Protein AF-A0A6A1VAS6-F1 (afdb_monomer_lite)

Organism: NCBI:txid262757

Secondary structure (DSSP, 8-state):
--------TT---S----PPTTSHHHHHHHHHH-SS--TT--HHHHHHHHHHHHHHHHTHHHHHHHHHH-TT--SPTTPPPPPHHHHHHHHHHHHHHHHHHHHHHHHHS-TTSPPP--HHHHHH--TTHHHHHHHHHHHHHHHHHHHHHHHHH-HHHHHHT--HHHHHHHHHHHTS-TTTTS-HHHHHHHHHHHHHHHHHHHHHHHHHTT--

Sequence (212 aa):
MLIDREKDLEDGAGSAENAKAGTAGFLIEVENRRAIKVFGKSTLIGLAITFFAGFCFSLFSPAFNLATNDQWHTLKEGVPHLSVYTAFFYFSVSCFVLAIILNITFLYYPVLNLPRSSLKAYLRDWNGRGWALLAGLLCGFGNGLQFMGGEAAGYAAADAVQALPLVSTFWGILLFGEYRKSSRRTYVLLGSMLFMFIVAVAVLMASSGHRK

Foldseek 3Di:
DDDDPPPPPPPPPDDDPQDPPPDPVNVVVVQVPDPFNCPPPDPVVVVVVVVVVVVVVVVVQVVLCCQAVVPVVPDDPPDPRDDLVRSLVVVVVVVVVVVVVVVQCCLQPPPGPDPRHDPVNVVPDPPCVVVVVVVVVVVSVLVSVLSVVCVQLNNVLSVVLPCVVVVVLVCCCPPVVVCVVPDPVVVVVSVVVNVVSVVVNVVSVVVSVPDD

Radius of gyration: 23.28 Å; chains: 1; bounding box: 67×46×57 Å

Structure (mmCIF, N/CA/C/O backbone):
data_AF-A0A6A1VAS6-F1
#
_entry.id   AF-A0A6A1VAS6-F1
#
loop_
_atom_site.group_PDB
_atom_site.id
_atom_site.type_symbol
_atom_site.label_atom_id
_atom_site.label_alt_id
_atom_site.label_comp_id
_atom_site.label_asym_id
_atom_site.label_entity_id
_atom_site.label_seq_id
_atom_site.pdbx_PDB_ins_code
_atom_site.Cartn_x
_atom_site.Cartn_y
_atom_site.Cartn_z
_atom_site.occupancy
_atom_site.B_iso_or_equiv
_atom_site.auth_seq_id
_atom_site.auth_comp_id
_atom_site.auth_asym_id
_atom_site.auth_atom_id
_atom_site.pdbx_PDB_model_num
ATOM 1 N N . MET A 1 1 ? -44.890 -20.415 19.971 1.00 33.19 1 MET A N 1
ATOM 2 C CA . MET A 1 1 ? -44.142 -20.707 18.732 1.00 33.19 1 MET A CA 1
ATOM 3 C C . MET A 1 1 ? -43.312 -19.475 18.424 1.00 33.19 1 MET A C 1
ATOM 5 O O . MET A 1 1 ? -43.874 -18.415 18.194 1.00 33.19 1 MET A O 1
ATOM 9 N N . LEU A 1 2 ? -42.004 -19.602 18.628 1.00 36.44 2 LEU A N 1
ATOM 10 C CA . LEU A 1 2 ? -40.976 -18.588 18.390 1.00 36.44 2 LEU A CA 1
ATOM 11 C C . LEU A 1 2 ? -40.832 -18.336 16.882 1.00 36.44 2 LEU A C 1
ATOM 13 O O . LEU A 1 2 ? -41.025 -19.287 16.131 1.00 36.44 2 LEU A O 1
ATOM 17 N N . ILE A 1 3 ? -40.476 -17.112 16.476 1.00 32.84 3 ILE A N 1
ATOM 18 C CA . ILE A 1 3 ? -39.397 -16.803 15.514 1.00 32.84 3 ILE A CA 1
ATOM 19 C C . ILE A 1 3 ? -39.183 -15.274 15.483 1.00 32.84 3 ILE A C 1
ATOM 21 O O . ILE A 1 3 ? -40.061 -14.493 15.122 1.00 32.84 3 ILE A O 1
ATOM 25 N N . ASP A 1 4 ? -38.004 -14.925 15.991 1.00 33.22 4 ASP A N 1
ATOM 26 C CA . ASP A 1 4 ? -37.117 -13.773 15.808 1.00 33.22 4 ASP A CA 1
ATOM 27 C C . ASP A 1 4 ? -37.630 -12.462 15.190 1.00 33.22 4 ASP A C 1
ATOM 29 O O . ASP A 1 4 ? -37.748 -12.305 13.976 1.00 33.22 4 ASP A O 1
ATOM 33 N N . ARG A 1 5 ? -37.739 -11.439 16.053 1.00 30.83 5 ARG A N 1
ATOM 34 C CA . ARG A 1 5 ? -37.410 -10.059 15.674 1.00 30.83 5 ARG A CA 1
ATOM 35 C C . ARG A 1 5 ? -35.888 -9.933 15.679 1.00 30.83 5 ARG A C 1
ATOM 37 O O . ARG A 1 5 ? -35.285 -9.815 16.745 1.00 30.83 5 ARG A O 1
ATOM 44 N N . GLU A 1 6 ? -35.290 -9.971 14.494 1.00 36.09 6 GLU A N 1
ATOM 45 C CA . GLU A 1 6 ? -33.909 -9.550 14.260 1.00 36.09 6 GLU A CA 1
ATOM 46 C C . GLU A 1 6 ? -33.813 -8.080 14.702 1.00 36.09 6 GLU A C 1
ATOM 48 O O . GLU A 1 6 ? -34.411 -7.182 14.115 1.00 36.09 6 GLU A O 1
ATOM 53 N N . LYS A 1 7 ? -33.197 -7.865 15.865 1.00 31.86 7 LYS A N 1
ATOM 54 C CA . LYS A 1 7 ? -33.021 -6.553 16.477 1.00 31.86 7 LYS A CA 1
ATOM 55 C C . LYS A 1 7 ? -31.880 -5.874 15.727 1.00 31.86 7 LYS A C 1
ATOM 57 O O . LYS A 1 7 ? -30.722 -6.204 15.973 1.00 31.86 7 LYS A O 1
ATOM 62 N N . ASP A 1 8 ? -32.219 -4.971 14.813 1.00 32.78 8 ASP A N 1
ATOM 63 C CA . ASP A 1 8 ? -31.271 -4.062 14.172 1.00 32.78 8 ASP A CA 1
ATOM 64 C C . ASP A 1 8 ? -30.464 -3.336 15.261 1.00 32.78 8 ASP A C 1
ATOM 66 O O . ASP A 1 8 ? -30.993 -2.566 16.063 1.00 32.78 8 ASP A O 1
ATOM 70 N N . LEU A 1 9 ? -29.170 -3.650 15.338 1.00 41.53 9 LEU A N 1
ATOM 71 C CA . LEU A 1 9 ? -28.238 -3.137 16.348 1.00 41.53 9 LEU A CA 1
ATOM 72 C C . LEU A 1 9 ? -27.724 -1.719 16.030 1.00 41.53 9 LEU A C 1
ATOM 74 O O . LEU A 1 9 ? -26.809 -1.249 16.703 1.00 41.53 9 LEU A O 1
ATOM 78 N N . GLU A 1 10 ? -28.297 -1.031 15.038 1.00 35.53 10 GLU A N 1
ATOM 79 C CA . GLU A 1 10 ? -27.855 0.310 14.625 1.00 35.53 10 GLU A CA 1
ATOM 80 C C . GLU A 1 10 ? -28.657 1.473 15.229 1.00 35.53 10 GLU A C 1
ATOM 82 O O . GLU A 1 10 ? -28.187 2.605 15.161 1.00 35.53 10 GLU A O 1
ATOM 87 N N . ASP A 1 11 ? -29.773 1.229 15.925 1.00 35.88 11 ASP A N 1
ATOM 88 C CA . ASP A 1 11 ? -30.528 2.294 16.608 1.00 35.88 11 ASP A CA 1
ATOM 89 C C . ASP A 1 11 ? -30.278 2.304 18.123 1.00 35.88 11 ASP A C 1
ATOM 91 O O . ASP A 1 11 ? -31.124 2.000 18.966 1.00 35.88 11 ASP A O 1
ATOM 95 N N . GLY A 1 12 ? -29.056 2.690 18.481 1.00 37.59 12 GLY A N 1
ATOM 96 C CA . GLY A 1 12 ? -28.664 3.052 19.842 1.00 37.59 12 GLY A CA 1
ATOM 97 C C . GLY A 1 12 ? -29.004 4.503 20.189 1.00 37.59 12 GLY A C 1
ATOM 98 O O . GLY A 1 12 ? -28.163 5.203 20.750 1.00 37.59 12 GLY A O 1
ATOM 99 N N . ALA A 1 13 ? -30.207 4.981 19.861 1.00 37.16 13 ALA A N 1
ATOM 100 C CA . ALA A 1 13 ? -30.740 6.243 20.378 1.00 37.16 13 ALA A CA 1
ATOM 101 C C . ALA A 1 13 ? -31.235 6.038 21.822 1.00 37.16 13 ALA A C 1
ATOM 103 O O . ALA A 1 13 ? -32.428 6.041 22.114 1.00 37.16 13 ALA A O 1
ATOM 104 N N . GLY A 1 14 ? -30.298 5.802 22.737 1.00 33.09 14 GLY A N 1
ATOM 105 C CA . GLY A 1 14 ? -30.564 5.639 24.160 1.00 33.09 14 GLY A CA 1
ATOM 106 C C . GLY A 1 14 ? -29.453 6.297 24.956 1.00 33.09 14 GLY A C 1
ATOM 107 O O . GLY A 1 14 ? -28.350 5.772 25.004 1.00 33.09 14 GLY A O 1
ATOM 108 N N . SER A 1 15 ? -29.767 7.465 25.520 1.00 41.25 15 SER A N 1
ATOM 109 C CA . SER A 1 15 ? -28.997 8.250 26.493 1.00 41.25 15 SER A CA 1
ATOM 110 C C . SER A 1 15 ? -27.914 7.446 27.234 1.00 41.25 15 SER A C 1
ATOM 112 O O . SER A 1 15 ? -28.171 6.825 28.261 1.00 41.25 15 SER A O 1
ATOM 114 N N . ALA A 1 16 ? -26.693 7.460 26.702 1.00 39.56 16 ALA A N 1
ATOM 115 C CA . ALA A 1 16 ? -25.502 7.025 27.409 1.00 39.56 16 ALA A CA 1
ATOM 116 C C . ALA A 1 16 ? -24.652 8.274 27.608 1.00 39.56 16 ALA A C 1
ATOM 118 O O . ALA A 1 16 ? -24.153 8.878 26.658 1.00 39.56 16 ALA A O 1
ATOM 119 N N . GLU A 1 17 ? -24.590 8.713 28.857 1.00 43.69 17 GLU A N 1
ATOM 120 C CA . GLU A 1 17 ? -23.658 9.713 29.351 1.00 43.69 17 GLU A CA 1
ATOM 121 C C . GLU A 1 17 ? -22.277 9.423 28.742 1.00 43.69 17 GLU A C 1
ATOM 123 O O . GLU A 1 17 ? -21.693 8.380 29.028 1.00 43.69 17 GLU A O 1
ATOM 128 N N . ASN A 1 18 ? -21.809 10.274 27.817 1.00 48.41 18 ASN A N 1
ATOM 129 C CA . ASN A 1 18 ? -20.584 10.039 27.049 1.00 48.41 18 ASN A CA 1
ATOM 130 C C . ASN A 1 18 ? -19.439 9.703 28.011 1.00 48.41 18 ASN A C 1
ATOM 132 O O . ASN A 1 18 ? -18.911 10.597 28.682 1.00 48.41 18 ASN A O 1
ATOM 136 N N . ALA A 1 19 ? -19.073 8.420 28.095 1.00 53.78 19 ALA A N 1
ATOM 137 C CA . ALA A 1 19 ? -18.014 7.966 28.976 1.00 53.78 19 ALA A CA 1
ATOM 138 C C . ALA A 1 19 ? -16.759 8.793 28.676 1.00 53.78 19 ALA A C 1
ATOM 140 O O . ALA A 1 19 ? -16.346 8.939 27.523 1.00 53.78 19 ALA A O 1
ATOM 141 N N . LYS A 1 20 ? -16.179 9.401 29.714 1.00 52.28 20 LYS A N 1
ATOM 142 C CA . LYS A 1 20 ? -15.071 10.344 29.558 1.00 52.28 20 LYS A CA 1
ATOM 143 C C . LYS A 1 20 ? -13.908 9.645 28.843 1.00 52.28 20 LYS A C 1
ATOM 145 O O . LYS A 1 20 ? -13.471 8.570 29.261 1.00 52.28 20 LYS A O 1
ATOM 150 N N . ALA A 1 21 ? -13.411 10.255 27.765 1.00 56.00 21 ALA A N 1
ATOM 151 C CA . ALA A 1 21 ? -12.295 9.717 26.993 1.00 56.00 21 ALA A CA 1
ATOM 152 C C . ALA A 1 21 ? -11.108 9.404 27.926 1.00 56.00 21 ALA A C 1
ATOM 154 O O . ALA A 1 21 ? -10.612 10.293 28.619 1.00 56.00 21 ALA A O 1
ATOM 155 N N . GLY A 1 22 ? -10.690 8.134 27.968 1.00 61.00 22 GLY A N 1
ATOM 156 C CA . GLY A 1 22 ? -9.608 7.641 28.834 1.00 61.00 22 GLY A CA 1
ATOM 157 C C . GLY A 1 22 ? -10.036 6.758 30.016 1.00 61.00 22 GLY A C 1
ATOM 158 O O . GLY A 1 22 ? -9.170 6.191 30.676 1.00 61.00 22 GLY A O 1
ATOM 159 N N . THR A 1 23 ? -11.333 6.584 30.288 1.00 76.44 23 THR A N 1
ATOM 160 C CA . THR A 1 23 ? -11.819 5.629 31.306 1.00 76.44 23 THR A CA 1
ATOM 161 C C . THR A 1 23 ? -11.952 4.210 30.732 1.00 76.44 23 THR A C 1
ATOM 163 O O . THR A 1 23 ? -12.245 4.038 29.551 1.00 76.44 23 THR A O 1
ATOM 166 N N . ALA A 1 24 ? -11.804 3.171 31.566 1.00 68.12 24 ALA A N 1
ATOM 167 C CA . ALA A 1 24 ? -11.983 1.771 31.156 1.00 68.12 24 ALA A CA 1
ATOM 168 C C . ALA A 1 24 ? -13.350 1.506 30.486 1.00 68.12 24 ALA A C 1
ATOM 170 O O . ALA A 1 24 ? -13.414 0.772 29.506 1.00 68.12 24 ALA A O 1
ATOM 171 N N . GLY A 1 25 ? -14.420 2.169 30.946 1.00 68.25 25 GLY A N 1
ATOM 172 C CA . GLY A 1 25 ? -15.747 2.102 30.317 1.00 68.25 25 GLY A CA 1
ATOM 173 C C . GLY A 1 25 ? -15.781 2.656 28.887 1.00 68.25 25 GLY A C 1
ATOM 174 O O . GLY A 1 25 ? -16.372 2.036 28.010 1.00 68.25 25 GLY A O 1
ATOM 175 N N . PHE A 1 26 ? -15.061 3.752 28.618 1.00 74.75 26 PHE A N 1
ATOM 176 C CA . PHE A 1 26 ? -14.910 4.300 27.265 1.00 74.75 26 PHE A CA 1
ATOM 177 C C . PHE A 1 26 ? -14.116 3.350 26.358 1.00 74.75 26 PHE A C 1
ATOM 179 O O . PHE A 1 26 ? -14.467 3.169 25.198 1.00 74.75 26 PHE A O 1
ATOM 186 N N . LEU A 1 27 ? -13.073 2.696 26.883 1.00 70.06 27 LEU A N 1
ATOM 187 C CA . LEU A 1 27 ? -12.303 1.708 26.119 1.00 70.06 27 LEU A CA 1
ATOM 188 C C . LEU A 1 27 ? -13.149 0.484 25.742 1.00 70.06 27 LEU A C 1
ATOM 190 O O . LEU A 1 27 ? -13.038 0.005 24.617 1.00 70.06 27 LEU A O 1
ATOM 194 N N . ILE A 1 28 ? -14.016 0.015 26.643 1.00 73.12 28 ILE A N 1
ATOM 195 C CA . ILE A 1 28 ? -14.940 -1.098 26.378 1.00 73.12 28 ILE A CA 1
ATOM 196 C C . ILE A 1 28 ? -16.005 -0.696 25.348 1.00 73.12 28 ILE A C 1
ATOM 198 O O . ILE A 1 28 ? -16.313 -1.476 24.447 1.00 73.12 28 ILE A O 1
ATOM 202 N N . GLU A 1 29 ? -16.550 0.520 25.435 1.00 75.69 29 GLU A N 1
ATOM 203 C CA . GLU A 1 29 ? -17.522 1.007 24.453 1.00 75.69 29 GLU A CA 1
ATOM 204 C C . GLU A 1 29 ? -16.897 1.189 23.062 1.00 75.69 29 GLU A C 1
ATOM 206 O O . GLU A 1 29 ? -17.477 0.769 22.058 1.00 75.69 29 GLU A O 1
ATOM 211 N N . VAL A 1 30 ? -15.683 1.742 22.994 1.00 71.94 30 VAL A N 1
ATOM 212 C CA . VAL A 1 30 ? -14.921 1.852 21.744 1.00 71.94 30 VAL A CA 1
ATOM 213 C C . VAL A 1 30 ? -14.609 0.470 21.169 1.00 71.94 30 VAL A C 1
ATOM 215 O O . VAL A 1 30 ? -14.771 0.273 19.968 1.00 71.94 30 VAL A O 1
ATOM 218 N N . GLU A 1 31 ? -14.200 -0.494 21.994 1.00 66.94 31 GLU A N 1
ATOM 219 C CA . GLU A 1 31 ? -13.923 -1.869 21.561 1.00 66.94 31 GLU A CA 1
ATOM 220 C C . GLU A 1 31 ? -15.174 -2.556 20.995 1.00 66.94 31 GLU A C 1
ATOM 222 O O . GLU A 1 31 ? -15.101 -3.210 19.956 1.00 66.94 31 GLU A O 1
ATOM 227 N N . ASN A 1 32 ? -16.341 -2.360 21.614 1.00 67.38 32 ASN A N 1
ATOM 228 C CA . ASN A 1 32 ? -17.601 -2.921 21.117 1.00 67.38 32 ASN A CA 1
ATOM 229 C C . ASN A 1 32 ? -18.028 -2.343 19.763 1.00 67.38 32 ASN A C 1
ATOM 231 O O . ASN A 1 32 ? -18.680 -3.042 18.988 1.00 67.38 32 ASN A O 1
ATOM 235 N N . ARG A 1 33 ? -17.647 -1.096 19.462 1.00 67.56 33 ARG A N 1
ATOM 236 C CA . ARG A 1 33 ? -17.882 -0.471 18.151 1.00 67.56 33 ARG A CA 1
ATOM 237 C C . ARG A 1 33 ? -16.826 -0.832 17.103 1.00 67.56 33 ARG A C 1
ATOM 239 O O . ARG A 1 33 ? -17.022 -0.537 15.926 1.00 67.56 33 ARG A O 1
ATOM 246 N N . ARG A 1 34 ? -15.697 -1.440 17.482 1.00 65.50 34 ARG A N 1
ATOM 247 C CA . ARG A 1 34 ? -14.645 -1.810 16.527 1.00 65.50 34 ARG A CA 1
ATOM 248 C C . ARG A 1 34 ? -15.032 -3.064 15.751 1.00 65.50 34 ARG A C 1
ATOM 250 O O . ARG A 1 34 ? -15.386 -4.094 16.316 1.00 65.50 34 ARG A O 1
ATOM 257 N N . ALA A 1 35 ? -14.831 -3.000 14.437 1.00 58.16 35 ALA A N 1
ATOM 258 C CA . ALA A 1 35 ? -14.940 -4.152 13.542 1.00 58.16 35 ALA A CA 1
ATOM 259 C C . ALA A 1 35 ? -13.861 -5.222 13.799 1.00 58.16 35 ALA A C 1
ATOM 261 O O . ALA A 1 35 ? -13.947 -6.327 13.280 1.00 58.16 35 ALA A O 1
ATOM 262 N N . ILE A 1 36 ? -12.831 -4.905 14.587 1.00 63.16 36 ILE A N 1
ATOM 263 C CA . ILE A 1 36 ? -11.771 -5.828 14.981 1.00 63.16 36 ILE A CA 1
ATOM 264 C C . ILE A 1 36 ? -11.719 -5.854 16.507 1.00 63.16 36 ILE A C 1
ATOM 266 O O . ILE A 1 36 ? -11.337 -4.863 17.127 1.00 63.16 36 ILE A O 1
ATOM 270 N N . LYS A 1 37 ? -12.085 -7.000 17.089 1.00 64.56 37 LYS A N 1
ATOM 271 C CA . LYS A 1 37 ? -12.003 -7.244 18.531 1.00 64.56 37 LYS A CA 1
ATOM 272 C C . LYS A 1 37 ? -10.620 -7.796 18.862 1.00 64.56 37 LYS A C 1
ATOM 274 O O . LYS A 1 37 ? -10.263 -8.900 18.444 1.00 64.56 37 LYS A O 1
ATOM 279 N N . VAL A 1 38 ? -9.821 -7.004 19.564 1.00 62.34 38 VAL A N 1
ATOM 280 C CA . VAL A 1 38 ? -8.432 -7.319 19.936 1.00 62.34 38 VAL A CA 1
ATOM 281 C C . VAL A 1 38 ? -8.342 -7.755 21.402 1.00 62.34 38 VAL A C 1
ATOM 283 O O . VAL A 1 38 ? -7.343 -8.350 21.810 1.00 62.34 38 VAL A O 1
ATOM 286 N N . PHE A 1 39 ? -9.392 -7.522 22.196 1.00 54.28 39 PHE A N 1
ATOM 287 C CA . PHE A 1 39 ? -9.415 -7.892 23.610 1.00 54.28 39 PHE A CA 1
ATOM 288 C C . PHE A 1 39 ? -9.183 -9.402 23.825 1.00 54.28 39 PHE A C 1
ATOM 290 O O . PHE A 1 39 ? -9.902 -10.245 23.288 1.00 54.28 39 PHE A O 1
ATOM 297 N N . GLY A 1 40 ? -8.162 -9.747 24.617 1.00 58.00 40 GLY A N 1
ATOM 298 C CA . GLY A 1 40 ? -7.820 -11.133 24.973 1.00 58.00 40 GLY A CA 1
ATOM 299 C C . GLY A 1 40 ? -6.899 -11.874 23.994 1.00 58.00 40 GLY A C 1
ATOM 300 O O . GLY A 1 40 ? -6.565 -13.030 24.251 1.00 58.00 40 GLY A O 1
ATOM 301 N N . LYS A 1 41 ? -6.447 -11.242 22.901 1.00 64.12 41 LYS A N 1
ATOM 302 C CA . LYS A 1 41 ? -5.478 -11.842 21.967 1.00 64.12 41 LYS A CA 1
ATOM 303 C C . LYS A 1 41 ? -4.062 -11.331 22.242 1.00 64.12 41 LYS A C 1
ATOM 305 O O . LYS A 1 41 ? -3.866 -10.155 22.539 1.00 64.12 41 LYS A O 1
ATOM 310 N N . SER A 1 42 ? -3.063 -12.212 22.156 1.00 72.62 42 SER A N 1
ATOM 311 C CA . SER A 1 42 ? -1.676 -11.838 22.444 1.00 72.62 42 SER A CA 1
ATOM 312 C C . SER A 1 42 ? -1.121 -10.887 21.380 1.00 72.62 42 SER A C 1
ATOM 314 O O . SER A 1 42 ? -1.305 -11.088 20.175 1.00 72.62 42 SER A O 1
ATOM 316 N N . THR A 1 43 ? -0.382 -9.870 21.828 1.00 78.56 43 THR A N 1
ATOM 317 C CA . THR A 1 43 ? 0.382 -8.951 20.966 1.00 78.56 43 THR A CA 1
ATOM 318 C C . THR A 1 43 ? 1.335 -9.699 20.031 1.00 78.56 43 THR A C 1
ATOM 320 O O . THR A 1 43 ? 1.576 -9.252 18.913 1.00 78.56 43 THR A O 1
ATOM 323 N N . LEU A 1 44 ? 1.799 -10.884 20.446 1.00 84.12 44 LEU A N 1
ATOM 324 C CA . LEU A 1 44 ? 2.638 -11.784 19.659 1.00 84.12 44 LEU A CA 1
ATOM 325 C C . LEU A 1 44 ? 1.977 -12.230 18.345 1.00 84.12 44 LEU A C 1
ATOM 327 O O . LEU A 1 44 ? 2.657 -12.305 17.328 1.00 84.12 44 LEU A O 1
ATOM 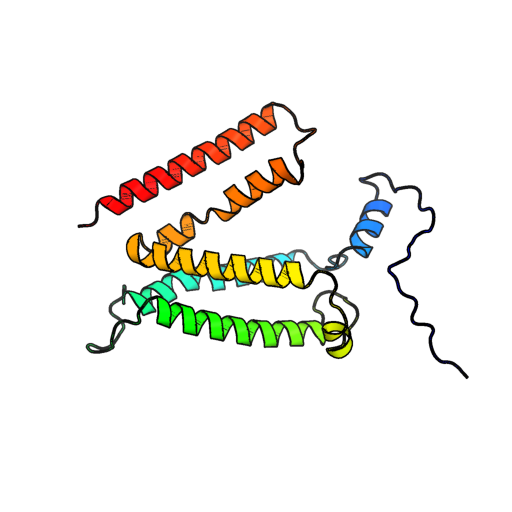331 N N . ILE A 1 45 ? 0.663 -12.493 18.333 1.00 81.62 45 ILE A N 1
ATOM 332 C CA . ILE A 1 45 ? -0.030 -12.911 17.103 1.00 81.62 45 ILE A CA 1
ATOM 333 C C . ILE A 1 45 ? -0.104 -11.748 16.110 1.00 81.62 45 ILE A C 1
ATOM 335 O O . ILE A 1 45 ? 0.133 -11.944 14.921 1.00 81.62 45 ILE A O 1
ATOM 339 N N . GLY A 1 46 ? -0.394 -10.535 16.593 1.00 82.31 46 GLY A N 1
ATOM 340 C CA . GLY A 1 46 ? -0.369 -9.336 15.752 1.00 82.31 46 GLY A CA 1
ATOM 341 C C . GLY A 1 46 ? 1.024 -9.083 15.179 1.00 82.31 46 GLY A C 1
ATOM 342 O O . GLY A 1 46 ? 1.169 -8.872 13.979 1.00 82.31 46 GLY A O 1
ATOM 343 N N . LEU A 1 47 ? 2.053 -9.198 16.022 1.00 86.50 47 LEU A N 1
ATOM 344 C CA . LEU A 1 47 ? 3.447 -9.051 15.616 1.00 86.50 47 LEU A CA 1
ATOM 345 C C . LEU A 1 47 ? 3.839 -10.083 14.548 1.00 86.50 47 LEU A C 1
ATOM 347 O O . LEU A 1 47 ? 4.404 -9.711 13.523 1.00 86.50 47 LEU A O 1
ATOM 351 N N . ALA A 1 48 ? 3.488 -11.355 14.747 1.00 87.69 48 ALA A N 1
ATOM 352 C CA . ALA A 1 48 ? 3.773 -12.428 13.799 1.00 87.69 48 ALA A CA 1
ATOM 353 C C . ALA A 1 48 ? 3.123 -12.186 12.428 1.00 87.69 48 ALA A C 1
ATOM 355 O O . ALA A 1 48 ? 3.782 -12.362 11.406 1.00 87.69 48 ALA A O 1
ATOM 356 N N . ILE A 1 49 ? 1.863 -11.731 12.397 1.00 85.81 49 ILE A N 1
ATOM 357 C CA . ILE A 1 49 ? 1.166 -11.394 11.145 1.00 85.81 49 ILE A CA 1
ATOM 358 C C . ILE A 1 49 ? 1.885 -10.250 10.422 1.00 85.81 49 ILE A C 1
ATOM 360 O O . ILE A 1 49 ? 2.126 -10.353 9.221 1.00 85.81 49 ILE A O 1
ATOM 364 N N . THR A 1 50 ? 2.272 -9.191 11.138 1.00 87.06 50 THR A N 1
ATOM 365 C CA . THR A 1 50 ? 2.974 -8.044 10.543 1.00 87.06 50 THR A CA 1
ATOM 366 C C . THR A 1 50 ? 4.347 -8.430 9.997 1.00 87.06 50 THR A C 1
ATOM 368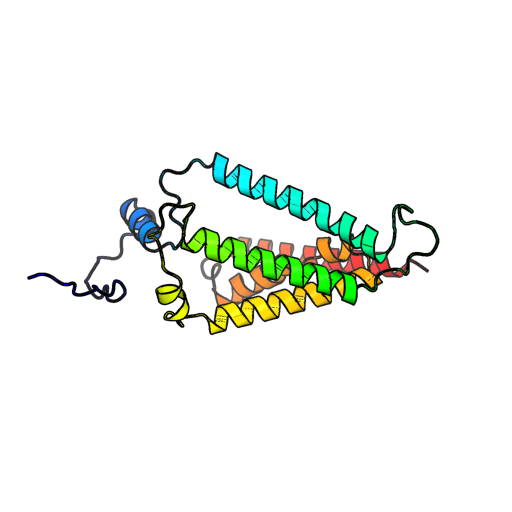 O O . THR A 1 50 ? 4.687 -8.042 8.881 1.00 87.06 50 THR A O 1
ATOM 371 N N . PHE A 1 51 ? 5.129 -9.224 10.736 1.00 89.75 51 PHE A N 1
ATOM 372 C CA . PHE A 1 51 ? 6.433 -9.702 10.261 1.00 89.75 51 PHE A CA 1
ATOM 373 C C . PHE A 1 51 ? 6.301 -10.616 9.045 1.00 89.75 51 PHE A C 1
ATOM 375 O O . PHE A 1 51 ? 7.053 -10.464 8.085 1.00 89.75 51 PHE A O 1
ATOM 382 N N . PHE A 1 52 ? 5.335 -11.534 9.061 1.00 88.62 52 PHE A N 1
ATOM 383 C CA . PHE A 1 52 ? 5.080 -12.417 7.928 1.00 88.62 52 PHE A CA 1
ATOM 384 C C . PHE A 1 52 ? 4.648 -11.626 6.687 1.00 88.62 52 PHE A C 1
ATOM 386 O O . PHE A 1 52 ? 5.202 -11.825 5.609 1.00 88.62 52 PHE A O 1
ATOM 393 N N . ALA A 1 53 ? 3.730 -10.667 6.844 1.00 85.25 53 ALA A N 1
ATOM 394 C CA . ALA A 1 53 ? 3.312 -9.786 5.758 1.00 85.25 53 ALA A CA 1
ATOM 395 C C . ALA A 1 53 ? 4.484 -8.956 5.207 1.00 85.25 53 ALA A C 1
ATOM 397 O O . ALA A 1 53 ? 4.651 -8.870 3.993 1.00 85.25 53 ALA A O 1
ATOM 398 N N . GLY A 1 54 ? 5.329 -8.401 6.084 1.00 84.88 54 GLY A N 1
ATOM 399 C CA . GLY A 1 54 ? 6.525 -7.656 5.687 1.00 84.88 54 GLY A CA 1
ATOM 400 C C . GLY A 1 54 ? 7.547 -8.516 4.941 1.00 84.88 54 GLY A C 1
ATOM 401 O O . GLY A 1 54 ? 8.120 -8.065 3.954 1.00 84.88 54 GLY A O 1
ATOM 402 N N . PHE A 1 55 ? 7.732 -9.771 5.357 1.00 87.50 55 PHE A N 1
ATOM 403 C CA . PHE A 1 55 ? 8.587 -10.729 4.655 1.00 87.50 55 PHE A CA 1
ATOM 404 C C . PHE A 1 55 ? 8.039 -11.085 3.265 1.00 87.50 55 PHE A C 1
ATOM 406 O O . PHE A 1 55 ? 8.786 -11.109 2.293 1.00 87.50 55 PHE A O 1
ATOM 413 N N . CYS A 1 56 ? 6.730 -11.311 3.133 1.00 84.38 56 CYS A N 1
ATOM 414 C CA . CYS A 1 56 ? 6.115 -11.525 1.822 1.00 84.38 56 CYS A CA 1
ATOM 415 C C . CYS A 1 56 ? 6.238 -10.285 0.921 1.00 84.38 56 CYS A C 1
ATOM 417 O O . CYS A 1 56 ? 6.506 -10.422 -0.271 1.00 84.38 56 CYS A O 1
ATOM 419 N N . PHE A 1 57 ? 6.072 -9.085 1.484 1.00 80.62 57 PHE A N 1
ATOM 420 C CA . PHE A 1 57 ? 6.185 -7.828 0.744 1.00 80.62 57 PHE A CA 1
ATOM 421 C C . PHE A 1 57 ? 7.628 -7.537 0.302 1.00 80.62 57 PHE A C 1
ATOM 423 O O . PHE A 1 57 ? 7.840 -7.070 -0.810 1.00 80.62 57 PHE A O 1
ATOM 430 N N . SER A 1 58 ? 8.644 -7.883 1.101 1.00 81.56 58 SER A N 1
ATOM 431 C CA . SER A 1 58 ? 10.049 -7.656 0.722 1.00 81.56 58 SER A CA 1
ATOM 432 C C . SER A 1 58 ? 10.508 -8.509 -0.464 1.00 81.56 58 SER A C 1
ATOM 434 O O . SER A 1 58 ? 11.391 -8.093 -1.212 1.00 81.56 58 SER A O 1
ATOM 436 N N . LEU A 1 59 ? 9.894 -9.678 -0.670 1.00 80.25 59 LEU A N 1
ATOM 437 C CA . LEU A 1 59 ? 10.160 -10.555 -1.815 1.00 80.25 59 LEU A CA 1
ATOM 438 C C . LEU A 1 59 ? 9.550 -10.031 -3.120 1.00 80.25 59 LEU A C 1
ATOM 440 O O . LEU A 1 59 ? 9.979 -10.434 -4.202 1.00 80.25 59 LEU A O 1
ATOM 444 N N . PHE A 1 60 ? 8.577 -9.125 -3.032 1.00 76.19 60 PHE A N 1
ATOM 445 C CA . PHE A 1 60 ? 7.819 -8.645 -4.178 1.00 76.19 60 PHE A CA 1
ATOM 446 C C . PHE A 1 60 ? 8.673 -7.820 -5.149 1.00 76.19 60 PHE A C 1
ATOM 448 O O . PHE A 1 60 ? 8.779 -8.183 -6.319 1.00 76.19 60 PHE A O 1
ATOM 455 N N . SER A 1 61 ? 9.334 -6.760 -4.674 1.00 71.19 61 SER A N 1
ATOM 456 C CA . SER A 1 61 ? 10.164 -5.887 -5.519 1.00 71.19 61 SER A CA 1
ATOM 457 C C . SER A 1 61 ? 11.306 -6.642 -6.232 1.00 71.19 61 SER A C 1
ATOM 459 O O . SER A 1 61 ? 11.478 -6.448 -7.438 1.00 71.19 61 SER A O 1
ATOM 461 N N . PRO A 1 62 ? 12.046 -7.564 -5.578 1.00 72.88 62 PRO A N 1
ATOM 462 C CA . PRO A 1 62 ? 13.003 -8.444 -6.250 1.00 72.88 62 PRO A CA 1
ATOM 463 C C . PRO A 1 62 ? 12.369 -9.377 -7.289 1.00 72.88 62 PRO A C 1
ATOM 465 O O . PRO A 1 62 ? 12.874 -9.468 -8.405 1.00 72.88 62 PRO A O 1
ATOM 468 N N . ALA A 1 63 ? 11.256 -10.043 -6.964 1.00 73.69 63 ALA A N 1
ATOM 469 C CA . ALA A 1 63 ? 10.598 -10.973 -7.884 1.00 73.69 63 ALA A CA 1
ATOM 470 C C . ALA A 1 63 ? 10.020 -10.262 -9.119 1.00 73.69 63 ALA A C 1
ATOM 472 O O . ALA A 1 63 ? 10.135 -10.762 -10.238 1.00 73.69 63 ALA A O 1
ATOM 473 N N . PHE A 1 64 ? 9.441 -9.075 -8.933 1.00 73.44 64 PHE A N 1
ATOM 474 C CA . PHE A 1 64 ? 8.886 -8.274 -10.022 1.00 73.44 64 PHE A CA 1
ATOM 475 C C . PHE A 1 64 ? 9.986 -7.730 -10.940 1.00 73.44 64 PHE A C 1
ATOM 477 O O . PHE A 1 64 ? 9.858 -7.762 -12.164 1.00 73.44 64 PHE A O 1
ATOM 484 N N . ASN A 1 65 ? 11.106 -7.296 -10.358 1.00 69.81 65 ASN A N 1
ATOM 485 C CA . ASN A 1 65 ? 12.272 -6.847 -11.113 1.00 69.81 65 ASN A CA 1
ATOM 486 C C . ASN A 1 65 ? 12.956 -8.007 -11.860 1.00 69.81 65 ASN A C 1
ATOM 488 O O . ASN A 1 65 ? 13.409 -7.833 -12.986 1.00 69.81 65 ASN A O 1
ATOM 492 N N . LEU A 1 66 ? 12.963 -9.215 -11.286 1.00 70.19 66 LEU A N 1
ATOM 493 C CA . LEU A 1 66 ? 13.420 -10.413 -11.988 1.00 70.19 66 LEU A CA 1
ATOM 494 C C . LEU A 1 66 ? 12.525 -10.740 -13.194 1.00 70.19 66 LEU A C 1
ATOM 496 O O . LEU A 1 66 ? 13.031 -11.016 -14.276 1.00 70.19 66 LEU A O 1
ATOM 500 N N . ALA A 1 67 ? 11.202 -10.676 -13.027 1.00 67.62 67 ALA A N 1
ATOM 501 C CA . ALA A 1 67 ? 10.248 -11.000 -14.088 1.00 67.62 67 ALA A CA 1
ATOM 502 C C . ALA A 1 67 ? 10.241 -9.994 -15.256 1.00 67.62 67 ALA A C 1
ATOM 504 O O . ALA A 1 67 ? 9.857 -10.359 -16.366 1.00 67.62 67 ALA A O 1
ATOM 505 N N . THR A 1 68 ? 10.635 -8.740 -15.009 1.00 65.56 68 THR A N 1
ATOM 506 C CA . THR A 1 68 ? 10.558 -7.647 -15.997 1.00 65.56 68 THR A CA 1
ATOM 507 C C . THR A 1 68 ? 11.913 -7.247 -16.584 1.00 65.56 68 THR A C 1
ATOM 509 O O . THR A 1 68 ? 11.981 -6.977 -17.778 1.00 65.56 68 THR A O 1
ATOM 512 N N . ASN A 1 69 ? 12.990 -7.247 -15.788 1.00 61.91 69 ASN A N 1
ATOM 513 C CA . ASN A 1 69 ? 14.332 -6.825 -16.217 1.00 61.91 69 ASN A CA 1
ATOM 514 C C . ASN A 1 69 ? 15.381 -7.954 -16.222 1.00 61.91 69 ASN A C 1
ATOM 516 O O . ASN A 1 69 ? 16.536 -7.673 -16.526 1.00 61.91 69 ASN A O 1
ATOM 520 N N . ASP A 1 70 ? 15.028 -9.189 -15.830 1.00 63.22 70 ASP A N 1
ATOM 521 C CA . ASP A 1 70 ? 15.964 -10.320 -15.645 1.00 63.22 70 ASP A CA 1
ATOM 522 C C . ASP A 1 70 ? 17.276 -9.909 -14.947 1.00 63.22 70 ASP A C 1
ATOM 524 O O . ASP A 1 70 ? 18.381 -10.247 -15.364 1.00 63.22 70 ASP A O 1
ATOM 528 N N . GLN A 1 71 ? 17.158 -9.139 -13.857 1.00 55.16 71 GLN A N 1
ATOM 529 C CA . GLN A 1 71 ? 18.305 -8.496 -13.198 1.00 55.16 71 GLN A CA 1
ATOM 530 C C . GLN A 1 71 ? 19.349 -9.495 -12.647 1.00 55.16 71 GLN A C 1
ATOM 532 O O . GLN A 1 71 ? 20.450 -9.095 -12.272 1.00 55.16 71 GLN A O 1
ATOM 537 N N . TRP A 1 72 ? 19.009 -10.786 -12.576 1.00 57.25 72 TRP A N 1
ATOM 538 C CA . TRP A 1 72 ? 19.894 -11.858 -12.115 1.00 57.25 72 TRP A CA 1
ATOM 539 C C . TRP A 1 72 ? 20.339 -12.822 -13.227 1.00 57.25 72 TRP A C 1
ATOM 541 O O . TRP A 1 72 ? 21.026 -13.791 -12.909 1.00 57.25 72 TRP A O 1
ATOM 551 N N . HIS A 1 73 ? 19.990 -12.577 -14.498 1.00 57.22 73 HIS A N 1
ATOM 552 C CA . HIS A 1 73 ? 20.319 -13.453 -15.637 1.00 57.22 73 HIS A CA 1
ATOM 553 C C . HIS A 1 73 ? 19.938 -14.923 -15.396 1.00 57.22 73 HIS A C 1
ATOM 555 O O . HIS A 1 73 ? 20.721 -15.842 -15.647 1.00 57.22 73 HIS A O 1
ATOM 561 N N . THR A 1 74 ? 18.753 -15.155 -14.832 1.00 57.00 74 THR A N 1
ATOM 562 C CA . THR A 1 74 ? 18.303 -16.513 -14.460 1.00 57.00 74 THR A CA 1
ATOM 563 C C . THR A 1 74 ? 17.291 -17.092 -15.440 1.00 57.00 74 THR A C 1
ATOM 565 O O . THR A 1 74 ? 16.960 -18.278 -15.344 1.00 57.00 74 THR A O 1
ATOM 568 N N . LEU A 1 75 ? 16.814 -16.298 -16.404 1.00 55.56 75 LEU A N 1
ATOM 569 C CA . LEU A 1 75 ? 15.987 -16.807 -17.490 1.00 55.56 75 LEU A CA 1
ATOM 570 C C . LEU A 1 75 ? 16.857 -17.431 -18.596 1.00 55.56 75 LEU A C 1
ATOM 572 O O . LEU A 1 75 ? 17.955 -16.975 -18.898 1.00 55.56 75 LEU A O 1
ATOM 576 N N . LYS A 1 76 ? 16.354 -18.509 -19.216 1.00 50.81 76 LYS A N 1
ATOM 577 C CA . LYS A 1 76 ? 16.989 -19.125 -20.393 1.00 50.81 76 LYS A CA 1
ATOM 578 C C . LYS A 1 76 ? 17.064 -18.112 -21.541 1.00 50.81 76 LYS A C 1
ATOM 580 O O . LYS A 1 76 ? 16.082 -17.417 -21.803 1.00 50.81 76 LYS A O 1
ATOM 585 N N . GLU A 1 77 ? 18.187 -18.098 -22.262 1.00 46.38 77 GLU A N 1
ATOM 586 C CA . GLU A 1 77 ? 18.358 -17.304 -23.485 1.00 46.38 77 GLU A CA 1
ATOM 587 C C . GLU A 1 77 ? 17.184 -17.556 -24.451 1.00 46.38 77 GLU A C 1
ATOM 589 O O . GLU A 1 77 ? 16.948 -18.687 -24.878 1.00 46.38 77 GLU A O 1
ATOM 594 N N . GLY A 1 78 ? 16.413 -16.506 -24.757 1.00 53.03 78 GLY A N 1
ATOM 595 C CA . GLY A 1 78 ? 15.288 -16.559 -25.700 1.00 53.03 78 GLY A CA 1
ATOM 596 C C . GLY A 1 78 ? 13.882 -16.410 -25.106 1.00 53.03 78 GLY A C 1
ATOM 597 O O . GLY A 1 78 ? 12.917 -16.437 -25.870 1.00 53.03 78 GLY A O 1
ATOM 598 N N . VAL A 1 79 ? 13.720 -16.222 -23.789 1.00 55.47 79 VAL A N 1
ATOM 599 C CA . VAL A 1 79 ? 12.405 -15.870 -23.215 1.00 55.47 79 VAL A CA 1
ATOM 600 C C . VAL A 1 79 ? 12.124 -14.371 -23.434 1.00 55.47 79 VAL A C 1
ATOM 602 O O . VAL A 1 79 ? 12.934 -13.538 -23.016 1.00 55.47 79 VAL A O 1
ATOM 605 N N . PRO A 1 80 ? 10.999 -13.990 -24.075 1.00 56.34 80 PRO A N 1
ATOM 606 C CA . PRO A 1 80 ? 10.638 -12.586 -24.247 1.00 56.34 80 PRO A CA 1
ATOM 607 C C . PRO A 1 80 ? 10.499 -11.915 -22.882 1.00 56.34 80 PRO A C 1
ATOM 609 O O . PRO A 1 80 ? 9.839 -12.456 -21.995 1.00 56.34 80 PRO A O 1
ATOM 612 N N . HIS A 1 81 ? 11.105 -10.741 -22.713 1.00 56.59 81 HIS A N 1
ATOM 613 C CA . HIS A 1 81 ? 10.973 -9.980 -21.474 1.00 56.59 81 HIS A CA 1
ATOM 614 C C . HIS A 1 81 ? 9.498 -9.625 -21.284 1.00 56.59 81 HIS A C 1
ATOM 616 O O . HIS A 1 81 ? 8.853 -9.092 -22.195 1.00 56.59 81 HIS A O 1
ATOM 622 N N . LEU A 1 82 ? 8.937 -9.975 -20.126 1.00 59.00 82 LEU A N 1
ATOM 623 C CA . LEU A 1 82 ? 7.543 -9.673 -19.851 1.00 59.00 82 LEU A CA 1
ATOM 624 C C . LEU A 1 82 ? 7.412 -8.159 -19.688 1.00 59.00 82 LEU A C 1
ATOM 626 O O . LEU A 1 82 ? 8.000 -7.566 -18.787 1.00 59.00 82 LEU A O 1
ATOM 630 N N . SER A 1 83 ? 6.609 -7.539 -20.552 1.00 68.25 83 SER A N 1
ATOM 631 C CA . SER A 1 83 ? 6.235 -6.138 -20.391 1.00 68.25 83 SER A CA 1
ATOM 632 C C . SER A 1 83 ? 5.618 -5.920 -19.005 1.00 68.25 83 SER A C 1
ATOM 634 O O . SER A 1 83 ? 4.846 -6.754 -18.519 1.00 68.25 83 SER A O 1
ATOM 636 N N . VAL A 1 84 ? 5.919 -4.778 -18.390 1.00 70.75 84 VAL A N 1
ATOM 637 C CA . VAL A 1 84 ? 5.453 -4.370 -17.053 1.00 70.75 84 VAL A CA 1
ATOM 638 C C . VAL A 1 84 ? 3.938 -4.506 -16.904 1.00 70.75 84 VAL A C 1
ATOM 640 O O . VAL A 1 84 ? 3.446 -4.975 -15.878 1.00 70.75 84 VAL A O 1
ATOM 643 N N . TYR A 1 85 ? 3.193 -4.213 -17.973 1.00 71.88 85 TYR A N 1
ATOM 644 C CA . TYR A 1 85 ? 1.742 -4.388 -18.034 1.00 71.88 85 TYR A CA 1
ATOM 645 C C . TYR A 1 85 ? 1.306 -5.847 -17.872 1.00 71.88 85 TYR A C 1
ATOM 647 O O . TYR A 1 85 ? 0.320 -6.132 -17.197 1.00 71.88 85 TYR A O 1
ATOM 655 N N . THR A 1 86 ? 2.050 -6.779 -18.468 1.00 77.06 86 THR A N 1
ATOM 656 C CA . THR A 1 86 ? 1.742 -8.214 -18.414 1.00 77.06 86 THR A CA 1
ATOM 657 C C . THR A 1 86 ? 2.043 -8.774 -17.025 1.00 77.06 86 THR A C 1
ATOM 659 O O . THR A 1 86 ? 1.210 -9.478 -16.456 1.00 77.06 86 THR A O 1
ATOM 662 N N . ALA A 1 87 ? 3.187 -8.407 -16.437 1.00 76.25 87 ALA A N 1
ATOM 663 C CA . ALA A 1 87 ? 3.538 -8.798 -15.071 1.00 76.25 87 ALA A CA 1
ATOM 664 C C . ALA A 1 87 ? 2.531 -8.246 -14.045 1.00 76.25 87 ALA A C 1
ATOM 666 O O . ALA A 1 87 ? 2.042 -8.988 -13.189 1.00 76.25 87 ALA A O 1
ATOM 667 N N . PHE A 1 88 ? 2.149 -6.971 -14.179 1.00 77.81 88 PHE A N 1
ATOM 668 C CA . PHE A 1 88 ? 1.143 -6.348 -13.321 1.00 77.81 88 PHE A CA 1
ATOM 669 C C . PHE A 1 88 ? -0.239 -6.996 -13.474 1.00 77.81 88 PHE A C 1
ATOM 671 O O . PHE A 1 88 ? -0.919 -7.223 -12.474 1.00 77.81 88 PHE A O 1
ATOM 678 N N . PHE A 1 89 ? -0.647 -7.347 -14.697 1.00 82.88 89 PHE A N 1
ATOM 679 C CA . PH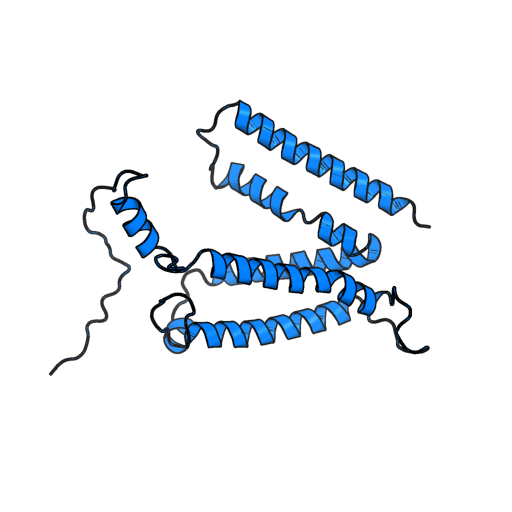E A 1 89 ? -1.921 -8.023 -14.941 1.00 82.88 89 PHE A CA 1
ATOM 680 C C . PHE A 1 89 ? -1.997 -9.378 -14.227 1.00 82.88 89 PHE A C 1
ATOM 682 O O . PHE A 1 89 ? -2.933 -9.612 -13.462 1.00 82.88 89 PHE A O 1
ATOM 689 N N . TYR A 1 90 ? -0.995 -10.248 -14.402 1.00 82.44 90 TYR A N 1
ATOM 690 C CA . TYR A 1 90 ? -0.967 -11.552 -13.727 1.00 82.44 90 TYR A CA 1
ATOM 691 C C . TYR A 1 90 ? -0.907 -11.423 -12.204 1.00 82.44 90 TYR A C 1
ATOM 693 O O . TYR A 1 90 ? -1.582 -12.176 -11.493 1.00 82.44 90 TYR A O 1
ATOM 701 N N . PHE A 1 91 ? -0.144 -10.453 -11.697 1.00 81.75 91 PHE A N 1
ATOM 702 C CA . PHE A 1 91 ? -0.092 -10.164 -10.269 1.00 81.75 91 PHE A CA 1
ATOM 703 C C . PHE A 1 91 ? -1.459 -9.715 -9.737 1.00 81.75 91 PHE A C 1
ATOM 705 O O . PHE A 1 91 ? -1.957 -10.282 -8.767 1.00 81.75 91 PHE A O 1
ATOM 712 N N . SER A 1 92 ? -2.114 -8.772 -10.417 1.00 82.50 92 SER A N 1
ATOM 713 C CA . SER A 1 92 ? -3.430 -8.258 -10.031 1.00 82.50 92 SER A CA 1
ATOM 714 C C . SER A 1 92 ? -4.505 -9.348 -10.050 1.00 82.50 92 SER A C 1
ATOM 716 O O . SER A 1 92 ? -5.261 -9.478 -9.088 1.00 82.50 92 SER A O 1
ATOM 718 N N . VAL A 1 93 ? -4.524 -10.205 -11.079 1.00 86.81 93 VAL A N 1
ATOM 719 C CA . VAL A 1 93 ? -5.440 -11.358 -11.154 1.00 86.81 93 VAL A CA 1
ATOM 720 C C . VAL A 1 93 ? -5.190 -12.335 -10.004 1.00 86.81 93 VAL A C 1
ATOM 722 O O . VAL A 1 93 ? -6.137 -12.771 -9.349 1.00 86.81 93 VAL A O 1
ATOM 725 N N . SER A 1 94 ? -3.927 -12.645 -9.707 1.00 86.19 94 SER A N 1
ATOM 726 C CA . SER A 1 94 ? -3.567 -13.549 -8.606 1.00 86.19 94 SER A CA 1
ATOM 727 C C . SER A 1 94 ? -3.993 -12.980 -7.250 1.00 86.19 94 SER A C 1
ATOM 729 O O . SER A 1 94 ? -4.630 -13.675 -6.455 1.00 86.19 94 SER A O 1
ATOM 731 N N . CYS A 1 95 ? -3.715 -11.697 -7.004 1.00 83.94 95 CYS A N 1
ATOM 732 C CA . CYS A 1 95 ? -4.155 -10.988 -5.804 1.00 83.94 95 CYS A CA 1
ATOM 733 C C . CYS A 1 95 ? -5.680 -10.916 -5.705 1.00 83.94 95 CYS A C 1
ATOM 735 O O . CYS A 1 95 ? -6.212 -11.084 -4.613 1.00 83.94 95 CYS A O 1
ATOM 737 N N . PHE A 1 96 ? -6.390 -10.715 -6.815 1.00 86.75 96 PHE A N 1
ATOM 738 C CA . PHE A 1 96 ? -7.851 -10.686 -6.848 1.00 86.75 96 PHE A CA 1
ATOM 739 C C . PHE A 1 96 ? -8.455 -12.040 -6.458 1.00 86.75 96 PHE A C 1
ATOM 741 O O . PHE A 1 96 ? -9.334 -12.101 -5.597 1.00 86.75 96 PHE A O 1
ATOM 748 N N . VAL A 1 97 ? -7.937 -13.137 -7.019 1.00 88.19 97 VAL A N 1
ATOM 749 C CA . VAL A 1 97 ? -8.376 -14.499 -6.674 1.00 88.19 97 VAL A CA 1
ATOM 750 C C . VAL A 1 97 ? -8.080 -14.809 -5.205 1.00 88.19 97 VAL A C 1
ATOM 752 O O . VAL A 1 97 ? -8.975 -15.250 -4.482 1.00 88.19 97 VAL A O 1
ATOM 755 N N . LEU A 1 98 ? -6.863 -14.523 -4.730 1.00 87.69 98 LEU A N 1
ATOM 756 C CA . LEU A 1 98 ? -6.497 -14.716 -3.324 1.00 87.69 98 LEU A CA 1
ATOM 757 C C . LEU A 1 98 ? -7.347 -13.856 -2.388 1.00 87.69 98 LEU A C 1
ATOM 759 O O . LEU A 1 98 ? -7.794 -14.346 -1.354 1.00 87.69 98 LEU A O 1
ATOM 763 N N . ALA A 1 99 ? -7.618 -12.603 -2.751 1.00 86.25 99 ALA A N 1
ATOM 764 C CA . ALA A 1 99 ? -8.468 -11.717 -1.971 1.00 86.25 99 ALA A CA 1
ATOM 765 C C . ALA A 1 99 ? -9.891 -12.269 -1.870 1.00 86.25 99 ALA A C 1
ATOM 767 O O . ALA A 1 99 ? -10.450 -12.256 -0.777 1.00 86.25 99 ALA A O 1
ATOM 768 N N . ILE A 1 100 ? -10.473 -12.795 -2.952 1.00 86.31 100 ILE A N 1
ATOM 769 C CA . ILE A 1 100 ? -11.793 -13.441 -2.903 1.00 86.31 100 ILE A CA 1
ATOM 770 C C . ILE A 1 100 ? -11.761 -14.649 -1.964 1.00 86.31 100 ILE A C 1
ATOM 772 O O . ILE A 1 100 ? -12.592 -14.737 -1.060 1.00 86.31 100 ILE A O 1
ATOM 776 N N . ILE A 1 101 ? -10.789 -15.550 -2.134 1.00 87.19 101 ILE A N 1
ATOM 777 C CA . ILE A 1 101 ? -10.675 -16.764 -1.313 1.00 87.19 101 ILE A CA 1
ATOM 778 C C . ILE A 1 101 ? -10.517 -16.405 0.169 1.00 87.19 101 ILE A C 1
ATOM 780 O O . ILE A 1 101 ? -11.225 -16.956 1.015 1.00 87.19 101 ILE A O 1
ATOM 784 N N . LEU A 1 102 ? -9.634 -15.458 0.495 1.00 84.75 102 LEU A N 1
ATOM 785 C CA . LEU A 1 102 ? -9.392 -15.017 1.868 1.00 84.75 102 LEU A CA 1
ATOM 786 C C . LEU A 1 102 ? -10.599 -14.287 2.461 1.00 84.75 102 LEU A C 1
ATOM 788 O O . LEU A 1 102 ? -10.977 -14.591 3.589 1.00 84.75 102 LEU A O 1
ATOM 792 N N . ASN A 1 103 ? -11.249 -13.386 1.716 1.00 84.25 103 ASN A N 1
ATOM 793 C CA . ASN A 1 103 ? -12.450 -12.690 2.195 1.00 84.25 103 ASN A CA 1
ATOM 794 C C . ASN A 1 103 ? -13.594 -13.672 2.474 1.00 84.25 103 ASN A C 1
ATOM 796 O O . ASN A 1 103 ? -14.241 -13.570 3.515 1.00 84.25 103 ASN A O 1
ATOM 800 N N . ILE A 1 104 ? -13.814 -14.657 1.596 1.00 83.06 104 ILE A N 1
ATOM 801 C CA . ILE A 1 104 ? -14.803 -15.719 1.826 1.00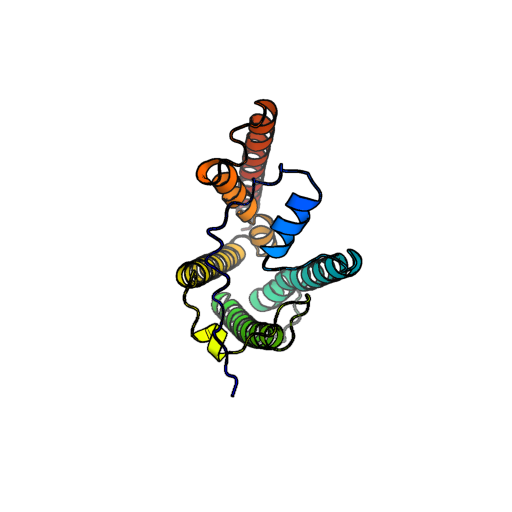 83.06 104 ILE A CA 1
ATOM 802 C C . ILE A 1 104 ? -14.409 -16.540 3.059 1.00 83.06 104 ILE A C 1
ATOM 804 O O . ILE A 1 104 ? -15.237 -16.765 3.941 1.00 83.06 104 ILE A O 1
ATOM 808 N N . THR A 1 105 ? -13.140 -16.941 3.166 1.00 83.00 105 THR A N 1
ATOM 809 C CA . THR A 1 105 ? -12.638 -17.712 4.313 1.00 83.00 105 THR A CA 1
ATOM 810 C C . THR A 1 105 ? -12.841 -16.957 5.625 1.00 83.00 105 THR A C 1
ATOM 812 O O . THR A 1 105 ? -13.338 -17.541 6.582 1.00 83.00 105 THR A O 1
ATOM 815 N N . PHE A 1 106 ? -12.541 -15.658 5.679 1.00 79.62 106 PHE A N 1
ATOM 816 C CA . PHE A 1 106 ? -12.736 -14.830 6.873 1.00 79.62 106 PHE A CA 1
ATOM 817 C C . PHE A 1 106 ? -14.205 -14.575 7.207 1.00 79.62 106 PHE A C 1
ATOM 819 O O . PHE A 1 106 ? -14.531 -14.402 8.382 1.00 79.62 106 PHE A O 1
ATOM 826 N N . LEU A 1 107 ? -15.094 -14.605 6.213 1.00 76.75 107 LEU A N 1
ATOM 827 C CA . LEU A 1 107 ? -16.532 -14.504 6.438 1.00 76.75 107 LEU A CA 1
ATOM 828 C C . LEU A 1 107 ? -17.072 -15.736 7.188 1.00 76.75 107 LEU A C 1
ATOM 830 O O . LEU A 1 107 ? -17.847 -15.595 8.137 1.00 76.75 107 LEU A O 1
ATOM 834 N N . TYR A 1 108 ? -16.621 -16.934 6.796 1.00 72.19 108 TYR A N 1
ATOM 835 C CA . TYR A 1 108 ? -17.030 -18.203 7.413 1.00 72.19 108 TYR A CA 1
ATOM 836 C C . TYR A 1 108 ? -16.233 -18.557 8.681 1.00 72.19 108 TYR A C 1
ATOM 838 O O . TYR A 1 108 ? -16.794 -19.131 9.620 1.00 72.19 108 TYR A O 1
ATOM 846 N N . TYR A 1 109 ? -14.946 -18.207 8.730 1.00 72.06 109 TYR A N 1
ATOM 847 C CA . TYR A 1 109 ? -14.024 -18.487 9.832 1.00 72.06 109 TYR A CA 1
ATOM 848 C C . TYR A 1 109 ? -13.331 -17.199 10.321 1.00 72.06 109 TYR A C 1
ATOM 850 O O . TYR A 1 109 ? -12.174 -16.927 9.982 1.00 72.06 109 TYR A O 1
ATOM 858 N N . PRO A 1 110 ? -14.029 -16.373 11.120 1.00 69.19 110 PRO A N 1
ATOM 859 C CA . PRO A 1 110 ? -13.471 -15.124 11.620 1.00 69.19 110 PRO A CA 1
ATOM 860 C C . PRO A 1 110 ? -12.319 -15.368 12.607 1.00 69.19 110 PRO A C 1
ATOM 862 O O . PRO A 1 110 ? -12.486 -15.993 13.652 1.00 69.19 110 PRO A O 1
ATOM 865 N N . VAL A 1 111 ? -11.149 -14.795 12.319 1.00 62.78 111 VAL A N 1
ATOM 866 C CA . VAL A 1 111 ? -9.889 -15.005 13.071 1.00 62.78 111 VAL A CA 1
ATOM 867 C C . VAL A 1 111 ? -9.823 -14.190 14.391 1.00 62.78 111 VAL A C 1
ATOM 869 O O . VAL A 1 111 ? -8.836 -14.256 15.135 1.00 62.78 111 VAL A O 1
ATOM 872 N N . LEU A 1 112 ? -10.861 -13.396 14.699 1.00 61.00 112 LEU A N 1
ATOM 873 C CA . LEU A 1 112 ? -10.876 -12.377 15.767 1.00 61.00 112 LEU A CA 1
ATOM 874 C C . LEU A 1 112 ? -12.224 -12.276 16.524 1.00 61.00 112 LEU A C 1
ATOM 876 O O . LEU A 1 112 ? -12.709 -11.177 16.767 1.00 61.00 112 LEU A O 1
ATOM 880 N N . ASN A 1 113 ? -12.843 -13.408 16.898 1.00 57.44 113 ASN A N 1
ATOM 881 C CA . ASN A 1 113 ? -14.099 -13.445 17.684 1.00 57.44 113 ASN A CA 1
ATOM 882 C C . ASN A 1 113 ? -15.238 -12.573 17.103 1.00 57.44 113 ASN A C 1
ATOM 884 O O . ASN A 1 113 ? -16.030 -11.973 17.836 1.00 57.44 113 ASN A O 1
ATOM 888 N N . LEU A 1 114 ? -15.313 -12.480 15.774 1.00 59.34 114 LEU A N 1
ATOM 889 C CA . LEU A 1 114 ? -16.392 -11.787 15.073 1.00 59.34 114 LEU A CA 1
ATOM 890 C C . LEU A 1 114 ? -17.592 -12.728 14.894 1.00 59.34 114 LEU A C 1
ATOM 892 O O . LEU A 1 114 ? -17.399 -13.942 14.771 1.00 59.34 114 LEU A O 1
ATOM 896 N N . PRO A 1 115 ? -18.831 -12.204 14.889 1.00 61.59 115 PRO A N 1
ATOM 897 C CA . PRO A 1 115 ? -20.002 -13.016 14.598 1.00 61.59 115 PRO A CA 1
ATOM 898 C C . PRO A 1 115 ? -19.880 -13.592 13.183 1.00 61.59 115 PRO A C 1
ATOM 900 O O . PRO A 1 115 ? -19.507 -12.889 12.240 1.00 61.59 115 PRO A O 1
ATOM 903 N N . ARG A 1 116 ? -20.180 -14.888 13.037 1.00 60.25 116 ARG A N 1
ATOM 904 C CA . ARG A 1 116 ? -20.180 -15.548 11.728 1.00 60.25 116 ARG A CA 1
ATOM 905 C C . ARG A 1 116 ? -21.165 -14.825 10.821 1.00 60.25 116 ARG A C 1
ATOM 907 O O . ARG A 1 116 ? -22.342 -14.713 11.154 1.00 60.25 116 ARG A O 1
ATOM 914 N N . SER A 1 117 ? -20.673 -14.351 9.687 1.00 60.19 117 SER A N 1
ATOM 915 C CA . SER A 1 117 ? -21.495 -13.680 8.689 1.00 60.19 117 SER A CA 1
ATOM 916 C C . SER A 1 117 ? -21.720 -14.626 7.511 1.00 60.19 117 SER A C 1
ATOM 918 O O . SER A 1 117 ? -20.892 -15.480 7.210 1.00 60.19 117 SER A O 1
ATOM 920 N N . SER A 1 118 ? -22.877 -14.526 6.862 1.00 74.06 118 SER A N 1
ATOM 921 C CA . SER A 1 118 ? -23.206 -15.333 5.680 1.00 74.06 118 SER A CA 1
ATOM 922 C C . SER A 1 118 ? -22.996 -14.512 4.412 1.00 74.06 118 SER A C 1
ATOM 924 O O . SER A 1 118 ? -23.232 -13.305 4.421 1.00 74.06 118 SER A O 1
ATOM 926 N N . LEU A 1 119 ? -22.635 -15.154 3.294 1.00 67.25 119 LEU A N 1
ATOM 927 C CA . LEU A 1 119 ? -22.525 -14.493 1.984 1.00 67.25 119 LEU A CA 1
ATOM 928 C C . LEU A 1 119 ? -23.808 -13.743 1.598 1.00 67.25 119 LEU A C 1
ATOM 930 O O . LEU A 1 119 ? -23.739 -12.697 0.960 1.00 67.25 119 LEU A O 1
ATOM 934 N N . LYS A 1 120 ? -24.977 -14.233 2.032 1.00 68.12 120 LYS A N 1
ATOM 935 C CA . LYS A 1 120 ? -26.266 -13.563 1.805 1.00 68.12 120 LYS A CA 1
ATOM 936 C C . LYS A 1 120 ? -26.381 -12.250 2.587 1.00 68.12 120 LYS A C 1
ATOM 938 O O . LYS A 1 120 ? -26.895 -11.274 2.054 1.00 68.12 120 LYS A O 1
ATOM 943 N N . ALA A 1 121 ? -25.886 -12.227 3.824 1.00 71.19 121 ALA A N 1
ATOM 944 C CA . ALA A 1 121 ? -25.838 -11.019 4.644 1.00 71.19 121 ALA A CA 1
ATOM 945 C C . ALA A 1 121 ? -24.797 -10.033 4.103 1.00 71.19 121 ALA A C 1
ATOM 947 O O . ALA A 1 121 ? -25.100 -8.851 3.995 1.00 71.19 121 ALA A O 1
ATOM 948 N N . TYR A 1 122 ? -23.637 -10.537 3.659 1.00 72.62 122 TYR A N 1
ATOM 949 C CA . TYR A 1 122 ? -22.643 -9.731 2.958 1.00 72.62 122 TYR A CA 1
ATOM 950 C C . TYR A 1 122 ? -23.280 -9.086 1.729 1.00 72.62 122 TYR A C 1
ATOM 952 O O . TYR A 1 122 ? -23.366 -7.872 1.672 1.00 72.62 122 TYR A O 1
ATOM 960 N N . LEU A 1 123 ? -23.802 -9.845 0.763 1.00 72.62 123 LEU A N 1
ATOM 961 C CA . LEU A 1 123 ? -24.358 -9.285 -0.477 1.00 72.62 123 LEU A CA 1
ATOM 962 C C . LEU A 1 123 ? -25.500 -8.282 -0.250 1.00 72.62 123 LEU A C 1
ATOM 964 O O . LEU A 1 123 ? -25.571 -7.308 -0.996 1.00 72.62 123 LEU A O 1
ATOM 968 N N . ARG A 1 124 ? -26.337 -8.497 0.776 1.00 74.88 124 ARG A N 1
ATOM 969 C CA . ARG A 1 124 ? -27.450 -7.606 1.147 1.00 74.88 124 ARG A CA 1
ATOM 970 C C . ARG A 1 124 ? -26.982 -6.258 1.703 1.00 74.88 124 ARG A C 1
ATOM 972 O O . ARG A 1 124 ? -27.691 -5.273 1.531 1.00 74.88 124 ARG A O 1
ATOM 979 N N . ASP A 1 125 ? -25.821 -6.210 2.348 1.00 76.38 125 ASP A N 1
ATOM 980 C CA . ASP A 1 125 ? -25.272 -4.970 2.883 1.00 76.38 125 ASP A CA 1
ATOM 981 C C . ASP A 1 125 ? -24.606 -4.144 1.775 1.00 76.38 125 ASP A C 1
ATOM 983 O O . ASP A 1 125 ? -23.628 -4.566 1.158 1.00 76.38 125 ASP A O 1
ATOM 987 N N . TRP A 1 126 ? -25.157 -2.964 1.496 1.00 72.50 126 TRP A N 1
ATOM 988 C CA . TRP A 1 126 ? -24.608 -2.017 0.524 1.00 72.50 126 TRP A CA 1
ATOM 989 C C . TRP A 1 126 ? -24.043 -0.752 1.177 1.00 72.50 126 TRP A C 1
ATOM 991 O O . TRP A 1 126 ? -23.556 0.144 0.478 1.00 72.50 126 TRP A O 1
ATOM 1001 N N . ASN A 1 127 ? -24.082 -0.663 2.507 1.00 76.25 127 ASN A N 1
ATOM 1002 C CA . ASN A 1 127 ? -23.672 0.541 3.206 1.00 76.25 127 ASN A CA 1
ATOM 1003 C C . ASN A 1 127 ? -22.149 0.737 3.078 1.00 76.25 127 ASN A C 1
ATOM 1005 O O . ASN A 1 127 ? -21.356 -0.165 3.331 1.00 76.25 127 ASN A O 1
ATOM 1009 N N . GLY A 1 128 ? -21.715 1.902 2.592 1.00 73.94 128 GLY A N 1
ATOM 1010 C CA . GLY A 1 128 ? -20.289 2.226 2.437 1.00 73.94 128 GLY A CA 1
ATOM 1011 C C . GLY A 1 128 ? -19.524 1.479 1.327 1.00 73.94 128 GLY A C 1
ATOM 1012 O O . GLY A 1 128 ? -18.354 1.789 1.092 1.00 73.94 128 GLY A O 1
ATOM 1013 N N . ARG A 1 129 ? -20.151 0.562 0.574 1.00 80.62 129 ARG A N 1
ATOM 1014 C CA . ARG A 1 129 ? -19.476 -0.197 -0.502 1.00 80.62 129 ARG A CA 1
ATOM 1015 C C . ARG A 1 129 ? -18.933 0.661 -1.632 1.00 80.62 129 ARG A C 1
ATOM 1017 O O . ARG A 1 129 ? -17.873 0.354 -2.167 1.00 80.62 129 ARG A O 1
ATOM 1024 N N . GLY A 1 130 ? -19.635 1.738 -1.981 1.00 84.50 130 GLY A N 1
ATOM 1025 C CA . GLY A 1 130 ? -19.166 2.683 -2.996 1.00 84.50 130 GLY A CA 1
ATOM 1026 C C . GLY A 1 130 ? -17.803 3.277 -2.634 1.00 84.50 130 GLY A C 1
ATOM 1027 O O . GLY A 1 130 ? -16.919 3.346 -3.482 1.00 84.50 130 GLY A O 1
ATOM 1028 N N . TRP A 1 131 ? -17.595 3.603 -1.354 1.00 84.62 131 TRP A N 1
ATOM 1029 C CA . TRP A 1 131 ? -16.311 4.091 -0.850 1.00 84.62 131 TRP A CA 1
ATOM 1030 C C . TRP A 1 131 ? -15.236 3.007 -0.854 1.00 84.62 131 TRP A C 1
ATOM 1032 O O . TRP A 1 131 ? -14.101 3.292 -1.224 1.00 84.62 131 TRP A O 1
ATOM 1042 N N . ALA A 1 132 ? -15.587 1.764 -0.510 1.00 84.06 132 ALA A N 1
ATOM 1043 C CA . ALA A 1 132 ? -14.655 0.638 -0.575 1.00 84.06 132 ALA A CA 1
ATOM 1044 C C . ALA A 1 132 ? -14.204 0.343 -2.019 1.00 84.06 132 ALA A C 1
ATOM 1046 O O . ALA A 1 132 ? -13.014 0.151 -2.266 1.00 84.06 132 ALA A O 1
ATOM 1047 N N . LEU A 1 133 ? -15.133 0.364 -2.981 1.00 85.69 133 LEU A N 1
ATOM 1048 C CA . LEU A 1 133 ? -14.831 0.184 -4.403 1.00 85.69 133 LEU A CA 1
ATOM 1049 C C . LEU A 1 133 ? -14.000 1.343 -4.956 1.00 85.69 133 LEU A C 1
ATOM 1051 O O . LEU A 1 133 ? -13.024 1.101 -5.661 1.00 85.69 133 LEU A O 1
ATOM 1055 N N . LEU A 1 134 ? -14.339 2.587 -4.607 1.00 88.06 134 LEU A N 1
ATOM 1056 C CA . LEU A 1 134 ? -13.570 3.763 -5.013 1.00 88.06 134 LEU A CA 1
ATOM 1057 C C . LEU A 1 134 ? -12.150 3.729 -4.435 1.00 88.06 134 LEU A C 1
ATOM 1059 O O . LEU A 1 134 ? -11.191 3.961 -5.166 1.00 88.06 134 LEU A O 1
ATOM 1063 N N . ALA A 1 135 ? -12.001 3.395 -3.151 1.00 85.38 135 ALA A N 1
ATOM 1064 C CA . ALA A 1 135 ? -10.696 3.246 -2.514 1.00 85.38 135 ALA A CA 1
ATOM 1065 C C . ALA A 1 135 ? -9.872 2.133 -3.177 1.00 85.38 135 ALA A C 1
ATOM 1067 O O . ALA A 1 135 ? -8.692 2.335 -3.460 1.00 85.38 135 ALA A O 1
ATOM 1068 N N . GLY A 1 136 ? -10.496 0.991 -3.484 1.00 85.44 136 GLY A N 1
ATOM 1069 C CA . GLY A 1 136 ? -9.859 -0.104 -4.216 1.00 85.44 136 GLY A CA 1
ATOM 1070 C C . GLY A 1 136 ? -9.418 0.303 -5.623 1.00 85.44 136 GLY A C 1
ATOM 1071 O O . GLY A 1 136 ? -8.295 0.001 -6.020 1.00 85.44 136 GLY A O 1
ATOM 1072 N N . LEU A 1 137 ? -10.256 1.045 -6.352 1.00 87.62 137 LEU A N 1
ATOM 1073 C CA . LEU A 1 137 ? -9.944 1.543 -7.692 1.00 87.62 137 LEU A CA 1
ATOM 1074 C C . LEU A 1 137 ? -8.787 2.547 -7.662 1.00 87.62 137 LEU A C 1
ATOM 1076 O O . LEU A 1 137 ? -7.842 2.407 -8.434 1.00 87.62 137 LEU A O 1
ATOM 1080 N N . LEU A 1 138 ? -8.822 3.518 -6.746 1.00 87.06 138 LEU A N 1
ATOM 1081 C CA . LEU A 1 138 ? -7.748 4.500 -6.575 1.00 87.06 138 LEU A CA 1
ATOM 1082 C C . LEU A 1 138 ? -6.436 3.835 -6.142 1.00 87.06 138 LEU A C 1
ATOM 1084 O O . LEU A 1 138 ? -5.374 4.184 -6.654 1.00 87.06 138 LEU A O 1
ATOM 1088 N N . CYS A 1 139 ? -6.503 2.849 -5.245 1.00 84.50 139 CYS A N 1
ATOM 1089 C CA . CYS A 1 139 ? -5.341 2.076 -4.815 1.00 84.50 139 CYS A CA 1
ATOM 1090 C C . CYS A 1 139 ? -4.756 1.249 -5.969 1.00 84.50 139 CYS A C 1
ATOM 1092 O O . CYS A 1 139 ? -3.549 1.288 -6.202 1.00 84.50 139 CYS A O 1
ATOM 1094 N N . GLY A 1 140 ? -5.594 0.538 -6.727 1.00 83.56 140 GLY A N 1
ATOM 1095 C CA . GLY A 1 140 ? -5.160 -0.247 -7.883 1.00 83.56 140 GLY A CA 1
ATOM 1096 C C . GLY A 1 140 ? -4.538 0.623 -8.974 1.00 83.56 140 GLY A C 1
ATOM 1097 O O . GLY A 1 140 ? -3.473 0.293 -9.494 1.00 83.56 140 GLY A O 1
ATOM 1098 N N . PHE A 1 141 ? -5.156 1.768 -9.267 1.00 86.12 141 PHE A N 1
ATOM 1099 C CA . PHE A 1 141 ? -4.632 2.736 -10.226 1.00 86.12 141 PHE A CA 1
ATOM 1100 C C . PHE A 1 141 ? -3.296 3.339 -9.765 1.00 86.12 141 PHE A C 1
ATOM 1102 O O . PHE A 1 141 ? -2.349 3.399 -10.547 1.00 86.12 141 PHE A O 1
ATOM 1109 N N . GLY A 1 142 ? -3.187 3.715 -8.486 1.00 85.38 142 GLY A N 1
ATOM 1110 C CA . GLY A 1 142 ? -1.948 4.222 -7.893 1.00 85.38 142 GLY A CA 1
ATOM 1111 C C . GLY A 1 142 ? -0.803 3.208 -7.943 1.00 85.38 142 GLY A C 1
ATOM 1112 O O . GLY A 1 142 ? 0.296 3.560 -8.363 1.00 85.38 142 GLY A O 1
ATOM 1113 N N . ASN A 1 143 ? -1.072 1.942 -7.604 1.00 83.25 143 ASN A N 1
ATOM 1114 C CA . ASN A 1 143 ? -0.099 0.854 -7.753 1.00 83.25 143 ASN A CA 1
ATOM 1115 C C . ASN A 1 143 ? 0.330 0.688 -9.219 1.00 83.25 143 ASN A C 1
ATOM 1117 O O . ASN A 1 143 ? 1.518 0.585 -9.502 1.00 83.25 143 ASN A O 1
ATOM 1121 N N . GLY A 1 144 ? -0.613 0.733 -10.167 1.00 82.88 144 GLY A N 1
ATOM 1122 C CA . GLY A 1 144 ? -0.299 0.673 -11.598 1.00 82.88 144 GLY A CA 1
ATOM 1123 C C . GLY A 1 144 ? 0.666 1.780 -12.039 1.00 82.88 144 GLY A C 1
ATOM 1124 O O . GLY A 1 144 ? 1.669 1.497 -12.693 1.00 82.88 144 GLY A O 1
ATOM 1125 N N . LEU A 1 145 ? 0.407 3.031 -11.638 1.00 83.69 145 LEU A N 1
ATOM 1126 C CA . LEU A 1 145 ? 1.305 4.162 -11.908 1.00 83.69 14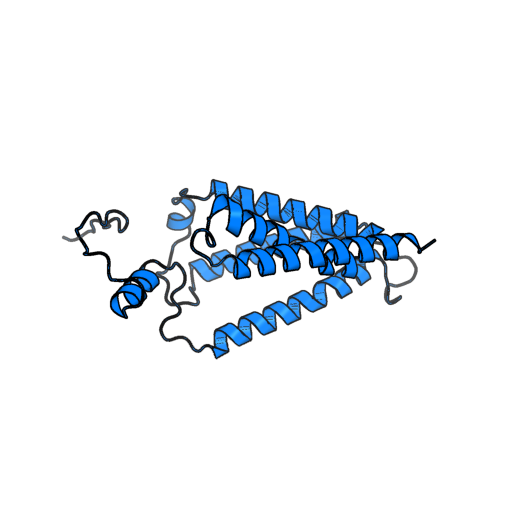5 LEU A CA 1
ATOM 1127 C C . LEU A 1 145 ? 2.675 3.992 -11.238 1.00 83.69 145 LEU A C 1
ATOM 1129 O O . LEU A 1 145 ? 3.689 4.356 -11.833 1.00 83.69 145 LEU A O 1
ATOM 1133 N N . GLN A 1 146 ? 2.721 3.419 -10.033 1.00 81.88 146 GLN A N 1
ATOM 1134 C CA . GLN A 1 146 ? 3.975 3.120 -9.341 1.00 81.88 146 GLN A CA 1
ATOM 1135 C C . GLN A 1 146 ? 4.829 2.117 -10.128 1.00 81.88 146 GLN A C 1
ATOM 1137 O O . GLN A 1 146 ? 6.030 2.338 -10.269 1.00 81.88 146 GLN A O 1
ATOM 1142 N N . PHE A 1 147 ? 4.232 1.067 -10.703 1.00 78.75 147 PHE A N 1
ATOM 1143 C CA . PHE A 1 147 ? 4.964 0.117 -11.552 1.00 78.75 147 PHE A CA 1
ATOM 1144 C C . PHE A 1 147 ? 5.458 0.747 -12.852 1.00 78.75 147 PHE A C 1
ATOM 1146 O O . PHE A 1 147 ? 6.612 0.541 -13.214 1.00 78.75 147 PHE A O 1
ATOM 1153 N N . MET A 1 148 ? 4.630 1.558 -13.516 1.00 81.62 148 MET A N 1
ATOM 1154 C CA . MET A 1 148 ? 5.045 2.292 -14.720 1.00 81.62 148 MET A CA 1
ATOM 1155 C C . MET A 1 148 ? 6.207 3.254 -14.424 1.00 81.62 148 MET A C 1
ATOM 1157 O O . MET A 1 148 ? 7.175 3.319 -15.176 1.00 81.62 148 MET A O 1
ATOM 1161 N N . GLY A 1 149 ? 6.156 3.967 -13.295 1.00 76.19 149 GLY A N 1
ATOM 1162 C CA . GLY A 1 149 ? 7.273 4.793 -12.830 1.00 76.19 149 GLY A CA 1
ATOM 1163 C C . GLY A 1 149 ? 8.509 3.965 -12.460 1.00 76.19 149 GLY A C 1
ATOM 1164 O O . GLY A 1 149 ? 9.634 4.400 -12.700 1.00 76.19 149 GLY A O 1
ATOM 1165 N N . GLY A 1 150 ? 8.310 2.761 -11.921 1.00 76.19 150 GLY A N 1
ATOM 1166 C CA . GLY A 1 150 ? 9.367 1.807 -11.591 1.00 76.19 150 GLY A CA 1
ATOM 1167 C C . GLY A 1 150 ? 10.117 1.263 -12.808 1.00 76.19 150 GLY A C 1
ATOM 1168 O O . GLY A 1 150 ? 11.316 1.019 -12.701 1.00 76.19 150 GLY A O 1
ATOM 1169 N N . GLU A 1 151 ? 9.466 1.151 -13.966 1.00 74.94 151 GLU A N 1
ATOM 1170 C CA . GLU A 1 151 ? 10.132 0.813 -15.232 1.00 74.94 151 GLU A CA 1
ATOM 1171 C C . GLU A 1 151 ? 11.182 1.871 -15.613 1.00 74.94 151 GLU A C 1
ATOM 1173 O O . GLU A 1 151 ? 12.304 1.535 -15.981 1.00 74.94 151 GLU A O 1
ATOM 1178 N N . ALA A 1 152 ? 10.845 3.157 -15.457 1.00 73.88 152 ALA A N 1
ATOM 1179 C CA . ALA A 1 152 ? 11.714 4.270 -15.843 1.00 73.88 152 ALA A CA 1
ATOM 1180 C C . ALA A 1 152 ? 12.748 4.660 -14.767 1.00 73.88 152 ALA A C 1
ATOM 1182 O O . ALA A 1 152 ? 13.877 5.020 -15.094 1.00 73.88 152 ALA A O 1
ATOM 1183 N N . ALA A 1 153 ? 12.376 4.622 -13.484 1.00 71.56 153 ALA A N 1
ATOM 1184 C CA . ALA A 1 153 ? 13.206 5.097 -12.368 1.00 71.56 153 ALA A CA 1
ATOM 1185 C C . ALA A 1 153 ? 13.810 3.967 -11.507 1.00 71.56 153 ALA A C 1
ATOM 1187 O O . ALA A 1 153 ? 14.626 4.235 -10.623 1.00 71.56 153 ALA A O 1
ATOM 1188 N N . GLY A 1 154 ? 13.428 2.712 -11.763 1.00 73.62 154 GLY A N 1
ATOM 1189 C CA . GLY A 1 154 ? 13.764 1.535 -10.963 1.00 73.62 154 GLY A CA 1
ATOM 1190 C C . GLY A 1 154 ? 12.694 1.212 -9.912 1.00 73.62 154 GLY A C 1
ATOM 1191 O O . GLY A 1 154 ? 12.315 2.061 -9.104 1.00 73.62 154 GLY A O 1
ATOM 1192 N N . TYR A 1 155 ? 12.240 -0.045 -9.869 1.00 74.31 155 TYR A N 1
ATOM 1193 C CA . TYR A 1 155 ? 11.152 -0.484 -8.980 1.00 74.31 155 TYR A CA 1
ATOM 1194 C C . TYR A 1 155 ? 11.436 -0.264 -7.494 1.00 74.31 155 TYR A C 1
ATOM 1196 O O . TYR A 1 155 ? 10.557 0.179 -6.767 1.00 74.31 155 TYR A O 1
ATOM 1204 N N . ALA A 1 156 ? 12.671 -0.502 -7.043 1.00 75.62 156 ALA A N 1
ATOM 1205 C CA . ALA A 1 156 ? 13.044 -0.271 -5.648 1.00 75.62 156 ALA A CA 1
ATOM 1206 C C . ALA A 1 156 ? 12.963 1.215 -5.259 1.00 75.62 156 ALA A C 1
ATOM 1208 O O . ALA A 1 156 ? 12.585 1.535 -4.136 1.00 75.62 156 ALA A O 1
ATOM 1209 N N . ALA A 1 157 ? 13.283 2.127 -6.183 1.00 73.94 157 ALA A N 1
ATOM 1210 C CA . ALA A 1 157 ? 13.158 3.561 -5.945 1.00 73.94 157 ALA A CA 1
ATOM 1211 C C . ALA A 1 157 ? 11.685 4.001 -5.962 1.00 73.94 157 ALA A C 1
ATOM 1213 O O . ALA A 1 157 ? 11.268 4.756 -5.088 1.00 73.94 157 ALA A O 1
ATOM 1214 N N . ALA A 1 158 ? 10.885 3.493 -6.906 1.00 77.75 158 ALA A N 1
ATOM 1215 C CA . ALA A 1 158 ? 9.449 3.768 -6.970 1.00 77.75 158 ALA A CA 1
ATOM 1216 C C . ALA A 1 158 ? 8.693 3.261 -5.727 1.00 77.75 158 ALA A C 1
ATOM 1218 O O . ALA A 1 158 ? 7.781 3.935 -5.240 1.00 77.75 158 ALA A O 1
ATOM 1219 N N . ASP A 1 159 ? 9.093 2.107 -5.189 1.00 74.75 159 ASP A N 1
ATOM 1220 C CA . ASP A 1 159 ? 8.553 1.548 -3.948 1.00 74.75 159 ASP A CA 1
ATOM 1221 C C . ASP A 1 159 ? 9.054 2.318 -2.713 1.00 74.75 159 ASP A C 1
ATOM 1223 O O . ASP A 1 159 ? 8.266 2.683 -1.852 1.00 74.75 159 ASP A O 1
ATOM 1227 N N . ALA A 1 160 ? 10.333 2.705 -2.655 1.00 72.75 160 ALA A N 1
ATOM 1228 C CA . ALA A 1 160 ? 10.870 3.490 -1.536 1.00 72.75 160 ALA A CA 1
ATOM 1229 C C . ALA A 1 160 ? 10.281 4.910 -1.432 1.00 72.75 160 ALA A C 1
ATOM 1231 O O . ALA A 1 160 ? 10.146 5.449 -0.333 1.00 72.75 160 ALA A O 1
ATOM 1232 N N . VAL A 1 161 ? 9.934 5.531 -2.565 1.00 71.75 161 VAL A N 1
ATOM 1233 C CA . VAL A 1 161 ? 9.355 6.886 -2.606 1.00 71.75 161 VAL A CA 1
ATOM 1234 C C . VAL A 1 161 ? 7.920 6.924 -2.085 1.00 71.75 161 VAL A C 1
ATOM 1236 O O . VAL A 1 161 ? 7.474 8.013 -1.738 1.00 71.75 161 VAL A O 1
ATOM 1239 N N . GLN A 1 162 ? 7.208 5.787 -2.042 1.00 72.44 162 GLN A N 1
ATOM 1240 C CA . GLN A 1 162 ? 5.799 5.618 -1.651 1.00 72.44 162 GLN A CA 1
ATOM 1241 C C . GLN A 1 162 ? 5.207 6.853 -0.950 1.00 72.44 162 GLN A C 1
ATOM 1243 O O . GLN A 1 162 ? 5.290 6.995 0.263 1.00 72.44 162 GLN A O 1
ATOM 1248 N N . ALA A 1 163 ? 4.592 7.769 -1.711 1.00 72.25 163 ALA A N 1
ATOM 1249 C CA . ALA A 1 163 ? 4.116 9.065 -1.199 1.00 72.25 163 ALA A CA 1
ATOM 1250 C C . ALA A 1 163 ? 2.861 8.953 -0.306 1.00 72.25 163 ALA A C 1
ATOM 1252 O O . ALA A 1 163 ? 2.305 9.960 0.137 1.00 72.25 163 ALA A O 1
ATOM 1253 N N . LEU A 1 164 ? 2.415 7.726 -0.025 1.00 75.62 164 LEU A N 1
ATOM 1254 C CA . LEU A 1 164 ? 1.252 7.419 0.803 1.00 75.62 164 LEU A CA 1
ATOM 1255 C C . LEU A 1 164 ? 1.320 8.059 2.201 1.00 75.62 164 LEU A C 1
ATOM 1257 O O . LEU A 1 164 ? 0.321 8.663 2.597 1.00 75.62 164 LEU A O 1
ATOM 1261 N N . PRO A 1 165 ? 2.455 8.041 2.934 1.00 74.31 165 PRO A N 1
ATOM 1262 C CA . PRO A 1 165 ? 2.564 8.727 4.217 1.00 74.31 165 PRO A CA 1
ATOM 1263 C C . PRO A 1 165 ? 2.374 10.237 4.076 1.00 74.31 165 PRO A C 1
ATOM 1265 O O . PRO A 1 165 ? 1.762 10.848 4.947 1.00 74.31 165 PRO A O 1
ATOM 1268 N N . LEU A 1 166 ? 2.834 10.842 2.975 1.00 74.94 166 LEU A N 1
ATOM 1269 C CA . LEU A 1 166 ? 2.722 12.280 2.732 1.00 74.94 166 LEU A CA 1
ATOM 1270 C C . LEU A 1 166 ? 1.264 12.676 2.483 1.00 74.94 166 LEU A C 1
ATOM 1272 O O . LEU A 1 166 ? 0.742 13.557 3.166 1.00 74.94 166 LEU A O 1
ATOM 1276 N N . VAL A 1 167 ? 0.586 11.979 1.567 1.00 79.38 167 VAL A N 1
ATOM 1277 C CA . VAL A 1 167 ? -0.830 12.226 1.247 1.00 79.38 167 VAL A CA 1
ATOM 1278 C C . VAL A 1 167 ? -1.722 11.941 2.458 1.00 79.38 167 VAL A C 1
ATOM 1280 O O . VAL A 1 167 ? -2.592 12.749 2.778 1.00 79.38 167 VAL A O 1
ATOM 1283 N N . SER A 1 168 ? -1.470 10.843 3.180 1.00 77.50 168 SER A N 1
ATOM 1284 C CA . SER A 1 168 ? -2.208 10.498 4.400 1.00 77.50 168 SER A CA 1
ATOM 1285 C C . SER A 1 168 ? -2.024 11.552 5.487 1.00 77.50 168 SER A C 1
ATOM 1287 O O . SER A 1 168 ? -2.997 11.971 6.106 1.00 77.50 168 SER A O 1
ATOM 1289 N N . THR A 1 169 ? -0.789 12.005 5.710 1.00 77.88 169 THR A N 1
ATOM 1290 C CA . THR A 1 169 ? -0.488 13.042 6.705 1.00 77.88 169 THR A CA 1
ATOM 1291 C C . THR A 1 169 ? -1.156 14.360 6.320 1.00 77.88 169 THR A C 1
ATOM 1293 O O . THR A 1 169 ? -1.800 14.994 7.152 1.00 77.88 169 THR A O 1
ATOM 1296 N N . PHE A 1 170 ? -1.085 14.746 5.045 1.00 80.75 170 PHE A N 1
ATOM 1297 C CA . PHE A 1 170 ? -1.726 15.952 4.527 1.00 80.75 170 PHE A CA 1
ATOM 1298 C C . PHE A 1 170 ? -3.249 15.932 4.729 1.00 80.75 170 PHE A C 1
ATOM 1300 O O . PHE A 1 170 ? -3.815 16.884 5.270 1.00 80.75 170 PHE A O 1
ATOM 1307 N N . TRP A 1 171 ? -3.907 14.826 4.371 1.00 80.25 171 TRP A N 1
ATOM 1308 C CA . TRP A 1 171 ? -5.352 14.648 4.550 1.00 80.25 171 TRP A CA 1
ATOM 1309 C C . TRP A 1 171 ? -5.748 14.563 6.034 1.00 80.25 171 TRP A C 1
ATOM 1311 O O . TRP A 1 171 ? -6.748 15.153 6.442 1.00 80.25 171 TRP A O 1
ATOM 1321 N N . GLY A 1 172 ? -4.931 13.903 6.864 1.00 78.19 172 GLY A N 1
ATOM 1322 C CA . GLY A 1 172 ? -5.089 13.838 8.322 1.00 78.19 172 GLY A CA 1
ATOM 1323 C C . GLY A 1 172 ? -5.083 15.214 8.987 1.00 78.19 172 GLY A C 1
ATOM 1324 O O . GLY A 1 172 ? -5.934 15.523 9.826 1.00 78.19 172 GLY A O 1
ATOM 1325 N N . ILE A 1 173 ? -4.172 16.089 8.556 1.00 77.38 173 ILE A N 1
ATOM 1326 C CA . ILE A 1 173 ? -4.085 17.465 9.057 1.00 77.38 173 ILE A CA 1
ATOM 1327 C C . ILE A 1 173 ? -5.247 18.318 8.545 1.00 77.38 173 ILE A C 1
ATOM 1329 O O . ILE A 1 173 ? -5.869 19.023 9.341 1.00 77.38 173 ILE A O 1
ATOM 1333 N N . LEU A 1 174 ? -5.520 18.291 7.235 1.00 72.75 174 LEU A N 1
ATOM 1334 C CA . LEU A 1 174 ? -6.454 19.228 6.602 1.00 72.75 174 LEU A CA 1
ATOM 1335 C C . LEU A 1 174 ? -7.923 18.835 6.747 1.00 72.75 174 LEU A C 1
ATOM 1337 O O . LEU A 1 174 ? -8.749 19.707 7.004 1.00 72.75 174 LEU A O 1
ATOM 1341 N N . LEU A 1 175 ? -8.256 17.556 6.569 1.00 72.06 175 LEU A N 1
ATOM 1342 C CA . LEU A 1 175 ? -9.645 17.093 6.513 1.00 72.06 175 LEU A CA 1
ATOM 1343 C C . LEU A 1 175 ? -10.131 16.496 7.823 1.00 72.06 175 LEU A C 1
ATOM 1345 O O . LEU A 1 175 ? -11.236 16.815 8.256 1.00 72.06 175 LEU A O 1
ATOM 1349 N N . PHE A 1 176 ? -9.307 15.685 8.484 1.00 72.81 176 PHE A N 1
ATOM 1350 C CA . PHE A 1 176 ? -9.673 15.131 9.789 1.00 72.81 176 PHE A CA 1
ATOM 1351 C C . PHE A 1 176 ? -9.364 16.086 10.943 1.00 72.81 176 PHE A C 1
ATOM 1353 O O . PHE A 1 176 ? -9.922 15.943 12.030 1.00 72.81 176 PHE A O 1
ATOM 1360 N N . GLY A 1 177 ? -8.521 17.098 10.710 1.00 68.56 177 GLY A N 1
ATOM 1361 C CA . GLY A 1 177 ? -8.198 18.106 11.713 1.00 68.56 177 GLY A CA 1
ATOM 1362 C C . GLY A 1 177 ? -7.594 17.502 12.981 1.00 68.56 177 GLY A C 1
ATOM 1363 O O . GLY A 1 177 ? -7.716 18.108 14.048 1.00 68.56 177 GLY A O 1
ATOM 1364 N N . GLU A 1 178 ? -6.947 16.333 12.888 1.00 68.88 178 GLU A N 1
ATOM 1365 C CA . GLU A 1 178 ? -6.432 15.585 14.048 1.00 68.88 178 GLU A CA 1
ATOM 1366 C C . GLU A 1 178 ? -5.475 16.430 14.901 1.00 68.88 178 GLU A C 1
ATOM 1368 O O . GLU A 1 178 ? -5.397 16.280 16.120 1.00 68.88 178 GLU A O 1
ATOM 1373 N N . TYR A 1 179 ? -4.807 17.405 14.281 1.00 66.75 179 TYR A N 1
ATOM 1374 C CA . TYR A 1 179 ? -3.854 18.293 14.938 1.00 66.75 179 TYR A CA 1
ATOM 1375 C C . TYR A 1 179 ? -4.431 19.662 15.328 1.00 66.75 179 TYR A C 1
ATOM 1377 O O . TYR A 1 179 ? -3.691 20.513 15.827 1.00 66.75 179 TYR A O 1
ATOM 1385 N N . ARG A 1 180 ? -5.740 19.917 15.175 1.00 61.97 180 ARG A N 1
ATOM 1386 C CA . ARG A 1 180 ? -6.351 21.258 15.346 1.00 61.97 180 ARG A CA 1
ATOM 1387 C C . ARG A 1 180 ? -6.204 21.860 16.756 1.00 61.97 180 ARG A C 1
ATOM 1389 O O . ARG A 1 180 ? -6.261 23.075 16.902 1.00 61.97 180 ARG A O 1
ATOM 1396 N N . LYS A 1 181 ? -5.963 21.037 17.785 1.00 65.69 181 LYS A N 1
ATOM 1397 C CA . LYS A 1 181 ? -5.632 21.463 19.166 1.00 65.69 181 LYS A CA 1
ATOM 1398 C C . LYS A 1 181 ? -4.159 21.255 19.551 1.00 65.69 181 LYS A C 1
ATOM 1400 O O . LYS A 1 181 ? -3.800 21.417 20.715 1.00 65.69 181 LYS A O 1
ATOM 1405 N N . SER A 1 182 ? -3.308 20.864 18.607 1.00 65.69 182 SER A N 1
ATOM 1406 C CA . SER A 1 182 ? -1.907 20.553 18.880 1.00 65.69 182 SER A CA 1
ATOM 1407 C C . SER A 1 182 ? -1.044 21.813 19.001 1.00 65.69 182 SER A C 1
ATOM 1409 O O . SER A 1 182 ? -1.351 22.864 18.440 1.00 65.69 182 SER A O 1
ATOM 1411 N N . SER A 1 183 ? 0.052 21.706 19.754 1.00 77.94 183 SER A N 1
ATOM 1412 C CA . SER A 1 183 ? 0.993 22.805 19.994 1.00 77.94 183 SER A CA 1
ATOM 1413 C C . SER A 1 183 ? 1.656 23.282 18.698 1.00 77.94 183 SER A C 1
ATOM 1415 O O . SER A 1 183 ? 1.896 22.493 17.783 1.00 77.94 183 SER A O 1
ATOM 1417 N N . ARG A 1 184 ? 2.051 24.564 18.641 1.00 74.31 184 ARG A N 1
ATOM 1418 C CA . ARG A 1 184 ? 2.798 25.143 17.505 1.00 74.31 184 ARG A CA 1
ATOM 1419 C C . ARG A 1 184 ? 4.054 24.334 17.151 1.00 74.31 184 ARG A C 1
ATOM 1421 O O . ARG A 1 184 ? 4.404 24.248 15.981 1.00 74.31 184 ARG A O 1
ATOM 1428 N N . ARG A 1 185 ? 4.699 23.693 18.137 1.00 80.00 185 ARG A N 1
ATOM 1429 C CA . ARG A 1 185 ? 5.860 22.810 17.911 1.00 80.00 185 ARG A CA 1
ATOM 1430 C C . ARG A 1 185 ? 5.510 21.580 17.069 1.00 80.00 185 ARG A C 1
ATOM 1432 O O . ARG A 1 185 ? 6.301 21.203 16.214 1.00 80.00 185 ARG A O 1
ATOM 1439 N N . THR A 1 186 ? 4.327 20.995 17.262 1.00 81.94 186 THR A N 1
ATOM 1440 C CA . THR A 1 186 ? 3.868 19.832 16.489 1.00 81.94 186 THR A CA 1
ATOM 1441 C C . THR A 1 186 ? 3.687 20.186 15.020 1.00 81.94 186 THR A C 1
ATOM 1443 O O . THR A 1 186 ? 4.113 19.431 14.157 1.00 81.94 186 THR A O 1
ATOM 1446 N N . TYR A 1 187 ? 3.134 21.365 14.725 1.00 78.19 187 TYR A N 1
ATOM 1447 C CA . TYR A 1 187 ? 2.997 21.839 13.346 1.00 78.19 187 TYR A CA 1
ATOM 1448 C C . TYR A 1 187 ? 4.350 22.065 12.664 1.00 78.19 187 TYR A C 1
ATOM 1450 O O . TYR A 1 187 ? 4.494 21.739 11.490 1.00 78.19 187 TYR A O 1
ATOM 1458 N N . VAL A 1 188 ? 5.354 22.563 13.397 1.00 84.19 188 VAL A N 1
ATOM 1459 C CA . VAL A 1 188 ? 6.721 22.718 12.869 1.00 84.19 188 VAL A CA 1
ATOM 1460 C C . VAL A 1 188 ? 7.354 21.359 12.566 1.00 84.19 188 VAL A C 1
ATOM 1462 O O . VAL A 1 188 ? 7.897 21.188 11.481 1.00 84.19 188 VAL A O 1
ATOM 1465 N N . LEU A 1 189 ? 7.236 20.385 13.475 1.00 83.38 189 LEU A N 1
ATOM 1466 C CA . LEU A 1 189 ? 7.726 19.012 13.272 1.00 83.38 189 LEU A CA 1
ATOM 1467 C C . LEU A 1 189 ? 7.062 18.330 12.069 1.00 83.38 189 LEU A C 1
ATOM 1469 O O . LEU A 1 189 ? 7.710 17.631 11.293 1.00 83.38 189 LEU A O 1
ATOM 1473 N N . LEU A 1 190 ? 5.763 18.555 11.900 1.00 80.12 190 LEU A N 1
ATOM 1474 C CA . LEU A 1 190 ? 4.988 17.969 10.817 1.00 80.12 190 LEU A CA 1
ATOM 1475 C C . LEU A 1 190 ? 5.339 18.608 9.470 1.00 80.12 190 LEU A C 1
ATOM 1477 O O . LEU A 1 190 ? 5.561 17.907 8.486 1.00 80.12 190 LEU A O 1
ATOM 1481 N N . GLY A 1 191 ? 5.487 19.935 9.446 1.00 82.12 191 GLY A N 1
ATOM 1482 C CA . GLY A 1 191 ? 5.991 20.663 8.284 1.00 82.12 191 GLY A CA 1
ATOM 1483 C C . GLY A 1 191 ? 7.424 20.267 7.916 1.00 82.12 191 GLY A C 1
ATOM 1484 O O . GLY A 1 191 ? 7.713 20.082 6.736 1.00 82.12 191 GLY A O 1
ATOM 1485 N N . SER A 1 192 ? 8.311 20.070 8.899 1.00 84.19 192 SER A N 1
ATOM 1486 C CA . SER A 1 192 ? 9.698 19.665 8.639 1.00 84.19 192 SER A CA 1
ATOM 1487 C C . SER A 1 192 ? 9.798 18.234 8.111 1.00 84.19 192 SER A C 1
ATOM 1489 O O . SER A 1 192 ? 10.606 17.982 7.221 1.00 84.19 192 SER A O 1
ATOM 1491 N N . MET A 1 193 ? 8.961 17.314 8.603 1.00 85.00 193 MET A N 1
ATOM 1492 C CA . MET A 1 193 ? 8.845 15.957 8.057 1.00 85.00 193 MET A CA 1
ATOM 1493 C C . MET A 1 193 ? 8.426 15.986 6.579 1.00 85.00 193 MET A C 1
ATOM 1495 O O . MET A 1 193 ? 9.082 15.360 5.748 1.00 85.00 193 MET A O 1
ATOM 1499 N N . LEU A 1 194 ? 7.373 16.742 6.241 1.00 81.44 194 LEU A N 1
ATOM 1500 C CA . LEU A 1 194 ? 6.902 16.885 4.857 1.00 81.44 194 LEU A CA 1
ATOM 1501 C C . LEU A 1 194 ? 7.980 17.504 3.956 1.00 81.44 194 LEU A C 1
ATOM 1503 O O . LEU A 1 194 ? 8.217 17.018 2.851 1.00 81.44 194 LEU A O 1
ATOM 1507 N N . PHE A 1 195 ? 8.672 18.539 4.440 1.00 84.94 195 PHE A N 1
ATOM 1508 C CA . PHE A 1 195 ? 9.757 19.187 3.705 1.00 84.94 195 PHE A CA 1
ATOM 1509 C C . PHE A 1 195 ? 10.928 18.234 3.434 1.00 84.94 195 PHE A C 1
ATOM 1511 O O . PHE A 1 195 ? 11.362 18.118 2.288 1.00 84.94 195 PHE A O 1
ATOM 1518 N N . MET A 1 196 ? 11.411 17.512 4.453 1.00 85.25 196 MET A N 1
ATOM 1519 C CA . MET A 1 196 ? 12.483 16.526 4.268 1.00 85.25 196 MET A CA 1
ATOM 1520 C C . MET A 1 196 ? 12.099 15.443 3.259 1.00 85.25 196 MET A C 1
ATOM 1522 O O . MET A 1 196 ? 12.937 15.038 2.458 1.00 85.25 196 MET A O 1
ATOM 1526 N N . PHE A 1 197 ? 10.839 15.005 3.260 1.00 80.81 197 PHE A N 1
ATOM 1527 C CA . PHE A 1 197 ? 10.357 14.023 2.297 1.00 80.81 197 PHE A CA 1
ATOM 1528 C C . PHE A 1 197 ? 10.401 14.559 0.860 1.00 80.81 197 PHE A C 1
ATOM 1530 O O . PHE A 1 197 ? 10.905 13.877 -0.026 1.00 80.81 197 PHE A O 1
ATOM 1537 N 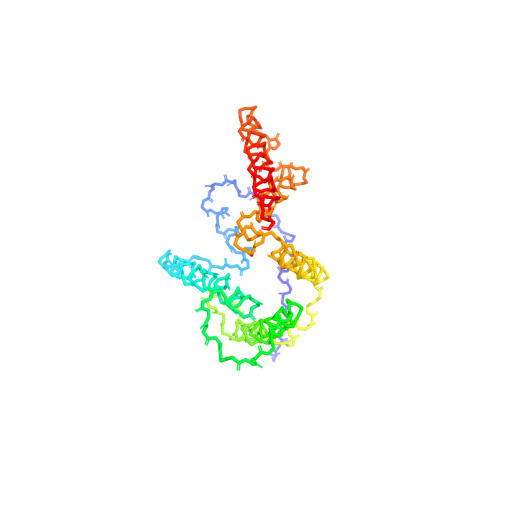N . ILE A 1 198 ? 9.948 15.797 0.623 1.00 82.06 198 ILE A N 1
ATOM 1538 C CA . ILE A 1 198 ? 10.032 16.440 -0.703 1.00 82.06 198 ILE A CA 1
ATOM 1539 C C . ILE A 1 198 ? 11.489 16.512 -1.175 1.00 82.06 198 ILE A C 1
ATOM 1541 O O . ILE A 1 198 ? 11.778 16.181 -2.325 1.00 82.06 198 ILE A O 1
ATOM 1545 N N . VAL A 1 199 ? 12.410 16.897 -0.286 1.00 86.38 199 VAL A N 1
ATOM 1546 C CA . VAL A 1 199 ? 13.847 16.931 -0.593 1.00 86.38 199 VAL A CA 1
ATOM 1547 C C . VAL A 1 199 ? 14.363 15.535 -0.946 1.00 86.38 199 VAL A C 1
ATOM 1549 O O . VAL A 1 199 ? 15.052 15.388 -1.952 1.00 86.38 199 VAL A O 1
ATOM 1552 N N . ALA A 1 200 ? 14.003 14.502 -0.181 1.00 82.00 200 ALA A N 1
ATOM 1553 C CA . ALA A 1 200 ? 14.410 13.127 -0.463 1.00 82.00 200 ALA A CA 1
ATOM 1554 C C . ALA A 1 200 ? 13.912 12.647 -1.838 1.00 82.00 200 ALA A C 1
ATOM 1556 O O . ALA A 1 200 ? 14.693 12.094 -2.612 1.00 82.00 200 ALA A O 1
ATOM 1557 N N . VAL A 1 201 ? 12.649 12.918 -2.182 1.00 75.62 201 VAL A N 1
ATOM 1558 C CA . VAL A 1 201 ? 12.084 12.578 -3.498 1.00 75.62 201 VAL A CA 1
ATOM 1559 C C . VAL A 1 201 ? 12.795 13.341 -4.618 1.00 75.62 201 VAL A C 1
ATOM 1561 O O . VAL A 1 201 ? 13.150 12.742 -5.631 1.00 75.62 201 VAL A O 1
ATOM 1564 N N . ALA A 1 202 ? 13.070 14.635 -4.434 1.00 80.94 202 ALA A N 1
ATOM 1565 C CA . ALA A 1 202 ? 13.816 15.434 -5.405 1.00 80.94 202 ALA A CA 1
ATOM 1566 C C . ALA A 1 202 ? 15.240 14.896 -5.631 1.00 80.94 202 ALA A C 1
ATOM 1568 O O . ALA A 1 202 ? 15.681 14.796 -6.774 1.00 80.94 202 ALA A O 1
ATOM 1569 N N . VAL A 1 203 ? 15.937 14.495 -4.562 1.00 83.38 203 VAL A N 1
ATOM 1570 C CA . VAL A 1 203 ? 17.275 13.886 -4.643 1.00 83.38 203 VAL A CA 1
ATOM 1571 C C . VAL A 1 203 ? 17.228 12.534 -5.359 1.00 83.38 203 VAL A C 1
ATOM 1573 O O . VAL A 1 203 ? 18.069 12.277 -6.218 1.00 83.38 203 VAL A O 1
ATOM 1576 N N . LEU A 1 204 ? 16.235 11.689 -5.067 1.00 73.62 204 LEU A N 1
ATOM 1577 C CA . LEU A 1 204 ? 16.063 10.401 -5.747 1.00 73.62 204 LEU A CA 1
ATOM 1578 C C . LEU A 1 204 ? 15.781 10.579 -7.247 1.00 73.62 204 LEU A C 1
ATOM 1580 O O . LEU A 1 204 ? 16.401 9.897 -8.062 1.00 73.62 204 LEU A O 1
ATOM 1584 N N . MET A 1 205 ? 14.921 11.534 -7.619 1.00 72.06 205 MET A N 1
ATOM 1585 C CA . MET A 1 205 ? 14.660 11.870 -9.026 1.00 72.06 205 MET A CA 1
ATOM 1586 C C . MET A 1 205 ? 15.895 12.453 -9.728 1.00 72.06 205 MET A C 1
ATOM 1588 O O . MET A 1 205 ? 16.172 12.119 -10.877 1.00 72.06 205 MET A O 1
ATOM 1592 N N . ALA A 1 206 ? 16.670 13.302 -9.051 1.00 77.56 206 ALA A N 1
ATOM 1593 C CA . ALA A 1 206 ? 17.912 13.835 -9.609 1.00 77.56 206 ALA A CA 1
ATOM 1594 C C . ALA A 1 206 ? 18.964 12.730 -9.811 1.00 77.56 206 ALA A C 1
ATOM 1596 O O . ALA A 1 206 ? 19.696 12.737 -10.800 1.00 77.56 206 ALA A O 1
ATOM 1597 N N . SER A 1 207 ? 19.011 11.750 -8.904 1.00 71.88 207 SER A N 1
ATOM 1598 C CA . SER A 1 207 ? 19.925 10.613 -9.001 1.00 71.88 207 SER A CA 1
ATOM 1599 C C . SER A 1 207 ? 19.551 9.625 -10.112 1.00 71.88 207 SER A C 1
ATOM 1601 O O . SER A 1 207 ? 20.447 8.959 -10.632 1.00 71.88 207 SER A O 1
ATOM 1603 N N . SER A 1 208 ? 18.272 9.497 -10.483 1.00 63.81 208 SER A N 1
ATOM 1604 C CA . SER A 1 208 ? 17.847 8.587 -11.558 1.00 63.81 208 SER A CA 1
ATOM 1605 C C . SER A 1 208 ? 18.132 9.134 -12.964 1.00 63.81 208 SER A C 1
ATOM 1607 O O . SER A 1 208 ? 18.367 8.349 -13.879 1.00 63.81 208 SER A O 1
ATOM 1609 N N . GLY A 1 209 ? 18.224 10.460 -13.137 1.00 57.88 209 GLY A N 1
ATOM 1610 C CA . GLY A 1 209 ? 18.537 11.108 -14.422 1.00 57.88 209 GLY A CA 1
ATOM 1611 C C . GLY A 1 209 ? 19.968 10.902 -14.949 1.00 57.88 209 GLY A C 1
ATOM 1612 O O . GLY A 1 209 ? 20.266 11.306 -16.070 1.00 57.88 209 GLY A O 1
ATOM 1613 N N . HIS A 1 210 ? 20.859 10.276 -14.172 1.00 51.62 210 HIS A N 1
ATOM 1614 C CA . HIS A 1 210 ? 22.264 10.052 -14.540 1.00 51.62 210 HIS A CA 1
ATOM 1615 C C . HIS A 1 210 ? 22.564 8.679 -15.168 1.00 51.62 210 HIS A C 1
ATOM 1617 O O . HIS A 1 210 ? 23.723 8.401 -15.481 1.00 51.62 210 HIS A O 1
ATOM 1623 N N . ARG A 1 211 ? 21.557 7.823 -15.386 1.00 46.50 211 ARG A N 1
ATOM 1624 C CA . ARG A 1 211 ? 21.725 6.567 -16.134 1.00 46.50 211 ARG A CA 1
ATOM 1625 C C . ARG A 1 211 ? 21.438 6.808 -17.622 1.00 46.50 211 ARG A C 1
ATOM 1627 O O . ARG A 1 211 ? 20.286 6.774 -18.040 1.00 46.50 211 ARG A O 1
ATOM 1634 N N . LYS A 1 212 ? 22.491 7.110 -18.386 1.00 36.28 212 LYS A N 1
ATOM 1635 C CA . LYS A 1 212 ? 22.535 6.881 -19.839 1.00 36.28 212 LYS A CA 1
ATOM 1636 C C . LYS A 1 212 ? 23.066 5.484 -20.109 1.00 36.28 212 LYS A C 1
ATOM 1638 O O . LYS A 1 212 ? 23.972 5.073 -19.349 1.00 36.28 212 LYS A O 1
#

InterPro domains:
  IPR009834 Ureide permease [PF07168] (5-207)
  IPR030189 Ureide permease, plant [PTHR31081] (6-212)

pLDDT: mean 70.85, std 14.44, range [30.83, 89.75]